Protein AF-A0A9X2SBG7-F1 (afdb_monomer)

Solvent-accessible surface area (backbone atoms only — not comparable to full-atom values): 21563 Å² total; per-residue (Å²): 135,89,83,81,82,76,80,78,77,74,81,70,71,63,54,44,63,21,77,66,82,66,48,76,41,52,57,84,46,25,52,69,54,85,58,102,85,49,58,98,80,41,56,49,58,44,31,65,92,55,63,86,60,78,65,81,80,78,79,77,82,76,81,83,78,83,87,80,90,82,87,83,84,89,88,87,86,83,86,88,86,89,83,91,88,86,88,85,91,85,79,86,88,80,88,88,88,87,83,84,84,84,84,86,79,86,82,78,79,77,80,80,78,78,76,77,80,72,78,78,78,82,80,75,89,77,79,89,76,93,67,90,75,74,73,77,76,76,72,86,70,72,84,68,68,62,86,61,58,45,60,40,100,84,58,35,25,37,38,34,42,46,45,79,86,66,48,75,51,76,47,79,37,54,48,66,62,53,47,50,35,34,76,41,64,30,25,42,77,75,49,47,44,29,37,31,46,70,56,28,71,62,54,44,53,52,49,38,32,59,74,43,70,30,28,10,78,84,80,64,46,77,16,88,40,77,44,47,42,50,24,62,93,79,68,32,58,97,27,66,69,36,38,44,16,20,23,68,66,62,46,66,72,41,61,82,46,43,50,68,65,43,50,52,53,52,52,53,54,51,51,52,53,53,48,52,52,51,50,52,50,49,52,54,50,50,51,51,50,50,52,52,55,52,48,50,56,56,49,54,54,48,54,57,49,48,54,59,46,52,58,45,52,57,50,51,52,55,50,51,51,52,52,52,52,54,48,57,61,68,71,54,80,80,75,84,84,82,133

Foldseek 3Di:
DDPDPPDPPPPDPQWDAAPAPRDIDGLVQFDADDDPPGPPSHTDRHGVVCPPPDHDDDPPPDDDDDDDDDDDDDDDDDDDDDDDDDDDDDDDDDDDDDDDDDDDDDPDDDDDPPDPPDDDPDPDDDDDDPDPPPDPPPDPDDQADLVLADADPVQWAKEWEAAPVRHIDIDTHHSVVVSVCSVLVQWHDPHNRYIYGPDHPVRLLCVQCVVQVQAAPAPRDGFNDKAFQQHVVNVTDSGSVGIHTHHPVLRVVCPNHHPVRSNVVVVVVVVVVVVVVVVVCVVVVVVVVVVVVVVVVVVVVVVVVVVVVVVVVVVVVVVVVVVVVVVVVVPDDDDDDDD

Nearest PDB structures (foldseek):
  7nbu-assembly1_l  TM=3.105E-01  e=4.748E+00  Escherichia coli K-12
  9c3c-assembly1_d  TM=1.236E-01  e=5.047E+00  Oryctolagus cuniculus
  9c3c-assembly1_g  TM=1.330E-01  e=9.301E+00  Oryctolagus cuniculus

Organism: NCBI:txid2969249

Radius of gyration: 50.31 Å; Cα contacts (8 Å, |Δi|>4): 280; chains: 1; bounding box: 148×70×150 Å

InterPro domains:
  IPR002711 HNH endonuclease [PF01844] (216-257)
  IPR003615 HNH nuclease [SM00507] (203-252)
  IPR003615 HNH nuclease [cd00085] (202-254)
  IPR052892 Nucleic_acid-targeting_endonuclease [PTHR33877] (196-299)

Secondary structure (DSSP, 8-state):
-------------SEEE-TTT--EEEGGGEEEP-STTS-TT-EEEEEGGGSSSPPP------PPPPP--------------------------------------------------PPPP-PPPPP---------------S--GGG----TTS-EEEEEE-TT--EEEEEE-HHHHHHHHHTTSEEEEETTEEEES--HHHHHHHHHHHTTTB-TTTSSB--EEEESS-GGGT---SSSSEEEE-HHHHHHHTTS-HHHHHHHHHHHHHHHHHHHHHHHHHHHHHHHHHHHHHHHHHHHHHHHHHHHHHHHHHHHHHHHHHHHHHHHHTS-------

Mean predicted aligned error: 22.74 Å

Structure (mmCIF, N/CA/C/O backbone):
data_AF-A0A9X2SBG7-F1
#
_entry.id   AF-A0A9X2SBG7-F1
#
loop_
_atom_site.group_PDB
_atom_site.id
_atom_site.type_symbol
_atom_site.label_atom_id
_atom_site.label_alt_id
_atom_site.label_comp_id
_atom_site.label_asym_id
_atom_site.label_entity_id
_atom_site.label_seq_id
_atom_site.pdbx_PDB_ins_code
_atom_site.Cartn_x
_atom_site.Cartn_y
_atom_site.Cartn_z
_atom_site.occupancy
_atom_site.B_iso_or_equiv
_atom_site.auth_seq_id
_atom_site.auth_comp_id
_atom_site.auth_asym_id
_atom_site.auth_atom_id
_atom_site.pdbx_PDB_model_num
ATOM 1 N N . MET A 1 1 ? -38.583 8.245 -40.355 1.00 35.81 1 MET A N 1
ATOM 2 C CA . MET A 1 1 ? -38.802 9.708 -40.375 1.00 35.81 1 MET A CA 1
ATOM 3 C C . MET A 1 1 ? -37.860 10.319 -39.356 1.00 35.81 1 MET A C 1
ATOM 5 O O . MET A 1 1 ? -37.687 9.722 -38.300 1.00 35.81 1 MET A O 1
ATOM 9 N N . ASN A 1 2 ? -37.181 11.403 -39.722 1.00 34.56 2 ASN A N 1
ATOM 10 C CA . ASN A 1 2 ? -36.047 11.937 -38.965 1.00 34.56 2 ASN A CA 1
ATOM 11 C C . ASN A 1 2 ? -36.494 12.654 -37.684 1.00 34.56 2 ASN A C 1
ATOM 13 O O . ASN A 1 2 ? -37.597 13.194 -37.634 1.00 34.56 2 ASN A O 1
ATOM 17 N N . ARG A 1 3 ? -35.596 12.705 -36.697 1.00 35.56 3 ARG A N 1
ATOM 18 C CA . ARG A 1 3 ? -35.598 13.709 -35.630 1.00 35.56 3 ARG A CA 1
ATOM 19 C C . ARG A 1 3 ? -34.230 14.386 -35.591 1.00 35.56 3 ARG A C 1
ATOM 21 O O . ARG A 1 3 ? -33.298 13.875 -34.984 1.00 35.56 3 ARG A O 1
ATOM 28 N N . ASP A 1 4 ? -34.167 15.514 -36.287 1.00 38.06 4 ASP A N 1
ATOM 29 C CA . ASP A 1 4 ? -33.536 16.741 -35.796 1.00 38.06 4 ASP A CA 1
ATOM 30 C C . ASP A 1 4 ? -32.045 16.678 -35.412 1.00 38.06 4 ASP A C 1
ATOM 32 O O . ASP A 1 4 ? -31.650 17.041 -34.303 1.00 38.06 4 ASP A O 1
ATOM 36 N N . ASP A 1 5 ? -31.194 16.347 -36.389 1.00 38.25 5 ASP A N 1
ATOM 37 C CA . ASP A 1 5 ? -29.817 16.857 -36.413 1.00 38.25 5 ASP A CA 1
ATOM 38 C C . ASP A 1 5 ? -29.857 18.382 -36.634 1.00 38.25 5 ASP A C 1
ATOM 40 O O . ASP A 1 5 ? -29.833 18.876 -37.762 1.00 38.25 5 ASP A O 1
ATOM 44 N N . ALA A 1 6 ? -29.962 19.144 -35.542 1.00 41.09 6 ALA A N 1
ATOM 45 C CA . ALA A 1 6 ? -29.929 20.603 -35.573 1.00 41.09 6 ALA A CA 1
ATOM 46 C C . ALA A 1 6 ? -28.535 21.098 -36.004 1.00 41.09 6 ALA A C 1
ATOM 48 O O . ALA A 1 6 ? -27.595 21.163 -35.206 1.00 41.09 6 ALA A O 1
ATOM 49 N N . GLU A 1 7 ? -28.409 21.437 -37.286 1.00 40.22 7 GLU A N 1
ATOM 50 C CA . GLU A 1 7 ? -27.164 21.848 -37.932 1.00 40.22 7 GLU A CA 1
ATOM 51 C C . GLU A 1 7 ? -26.718 23.251 -37.478 1.00 40.22 7 GLU A C 1
ATOM 53 O O . GLU A 1 7 ? -26.924 24.256 -38.157 1.00 40.22 7 GLU A O 1
ATOM 58 N N . TRP A 1 8 ? -26.064 23.328 -36.314 1.00 40.78 8 TRP A N 1
ATOM 59 C CA . TRP A 1 8 ? -25.377 24.539 -35.858 1.00 40.78 8 TRP A CA 1
ATOM 60 C C . TRP A 1 8 ? -24.149 24.821 -36.734 1.00 40.78 8 TRP A C 1
ATOM 62 O O . TRP A 1 8 ? -23.014 24.466 -36.398 1.00 40.78 8 TRP A O 1
ATOM 72 N N . GLN A 1 9 ? -24.373 25.492 -37.864 1.00 41.94 9 GLN A N 1
ATOM 73 C CA . GLN A 1 9 ? -23.316 26.119 -38.650 1.00 41.94 9 GLN A CA 1
ATOM 74 C C . GLN A 1 9 ? -22.742 27.312 -37.868 1.00 41.94 9 GLN A C 1
ATOM 76 O O . GLN A 1 9 ? -23.120 28.461 -38.075 1.00 41.94 9 GLN A O 1
ATOM 81 N N . GLU A 1 10 ? -21.806 27.044 -36.951 1.00 50.50 10 GLU A N 1
ATOM 82 C CA . GLU A 1 10 ? -20.942 28.089 -36.396 1.00 50.50 10 GLU A CA 1
ATOM 83 C C . GLU A 1 10 ? -20.194 28.778 -37.550 1.00 50.50 10 GLU A C 1
ATOM 85 O O . GLU A 1 10 ? -19.248 28.206 -38.108 1.00 50.50 10 GLU A O 1
ATOM 90 N N . GLU A 1 11 ? -20.577 30.012 -37.887 1.00 55.12 11 GLU A N 1
ATOM 91 C CA . GLU A 1 11 ? -19.835 30.863 -38.818 1.00 55.12 11 GLU A CA 1
ATOM 92 C C . GLU A 1 11 ? -18.434 31.151 -38.254 1.00 55.12 11 GLU A C 1
ATOM 94 O O . GLU A 1 11 ? -18.192 32.094 -37.499 1.00 55.12 11 GLU A O 1
ATOM 99 N N . GLN A 1 12 ? -17.479 30.285 -38.599 1.00 59.53 12 GLN A N 1
ATOM 100 C CA . GLN A 1 12 ? -16.092 30.401 -38.163 1.00 59.53 12 GLN A CA 1
ATOM 101 C C . GLN A 1 12 ? -15.526 31.739 -38.675 1.00 59.53 12 GLN A C 1
ATOM 103 O O . GLN A 1 12 ? -15.456 31.926 -39.894 1.00 59.53 12 GLN A O 1
ATOM 108 N N . PRO A 1 13 ? -15.045 32.649 -37.803 1.00 63.75 13 PRO A N 1
ATOM 109 C CA . PRO A 1 13 ? -14.512 33.929 -38.251 1.00 63.75 13 PRO A CA 1
ATOM 110 C C . PRO A 1 13 ? -13.323 33.692 -39.188 1.00 63.75 13 PRO A C 1
ATOM 112 O O . PRO A 1 13 ? -12.281 33.167 -38.787 1.00 63.75 13 PRO A O 1
ATOM 115 N N . ASN A 1 14 ? -13.480 34.090 -40.455 1.00 78.75 14 ASN A N 1
ATOM 116 C CA . ASN A 1 14 ? -12.525 33.816 -41.537 1.00 78.75 14 ASN A CA 1
ATOM 117 C C . ASN A 1 14 ? -11.136 34.454 -41.294 1.00 78.75 14 ASN A C 1
ATOM 119 O O . ASN A 1 14 ? -10.143 34.100 -41.935 1.00 78.75 14 ASN A O 1
ATOM 123 N N . GLN A 1 15 ? -11.041 35.375 -40.331 1.00 86.81 15 GLN A N 1
ATOM 124 C CA . GLN A 1 15 ? -9.813 36.049 -39.927 1.00 86.81 15 GLN A CA 1
ATOM 125 C C . GLN A 1 15 ? -9.521 35.882 -38.433 1.00 86.81 15 GLN A C 1
ATOM 127 O O . GLN A 1 15 ? -10.413 35.755 -37.599 1.00 86.81 15 GLN A O 1
ATOM 132 N N . LYS A 1 16 ? -8.233 35.919 -38.088 1.00 86.62 16 LYS A N 1
ATOM 133 C CA . LYS A 1 16 ? -7.723 35.756 -36.728 1.00 86.62 16 LYS A CA 1
ATOM 134 C C . LYS A 1 16 ? -6.545 36.695 -36.470 1.00 86.62 16 LYS A C 1
ATOM 136 O O . LYS A 1 16 ? -5.695 36.887 -37.339 1.00 86.62 16 LYS A O 1
ATOM 141 N N . ARG A 1 17 ? -6.449 37.225 -35.247 1.00 91.31 17 ARG A N 1
ATOM 142 C CA . ARG A 1 17 ? -5.306 38.036 -34.803 1.00 91.31 17 ARG A CA 1
ATOM 143 C C . ARG A 1 17 ? -4.056 37.177 -34.570 1.00 91.31 17 ARG A C 1
ATOM 145 O O . ARG A 1 17 ? -4.118 36.148 -33.895 1.00 91.31 17 ARG A O 1
ATOM 152 N N . CYS A 1 18 ? -2.910 37.606 -35.096 1.00 91.50 18 CYS A N 1
ATOM 153 C CA . CYS A 1 18 ? -1.622 36.960 -34.847 1.00 91.50 18 CYS A CA 1
ATOM 154 C C . CYS A 1 18 ? -1.040 37.353 -33.481 1.00 91.50 18 CYS A C 1
ATOM 156 O O . CYS A 1 18 ? -0.848 38.533 -33.203 1.00 91.50 18 CYS A O 1
ATOM 158 N N . SER A 1 19 ? -0.640 36.370 -32.671 1.00 90.88 19 SER A N 1
ATOM 159 C CA . SER A 1 19 ? -0.104 36.573 -31.311 1.00 90.88 19 SER A CA 1
ATOM 160 C C . SER A 1 19 ? 1.337 37.113 -31.231 1.00 90.88 19 SER A C 1
ATOM 162 O O . SER A 1 19 ? 1.972 36.962 -30.195 1.00 90.88 19 SER A O 1
ATOM 164 N N . VAL A 1 20 ? 1.888 37.651 -32.325 1.00 88.44 20 VAL A N 1
ATOM 165 C CA . VAL A 1 20 ? 3.257 38.214 -32.383 1.00 88.44 20 VAL A CA 1
ATOM 166 C C . VAL A 1 20 ? 3.232 39.593 -33.035 1.00 88.44 20 VAL A C 1
ATOM 168 O O . VAL A 1 20 ? 3.627 40.557 -32.402 1.00 88.44 20 VAL A O 1
ATOM 171 N N . CYS A 1 21 ? 2.709 39.718 -34.262 1.00 88.69 21 CYS A N 1
ATOM 172 C CA . CYS A 1 21 ? 2.594 41.017 -34.939 1.00 88.69 21 CYS A CA 1
ATOM 173 C C . CYS A 1 21 ? 1.264 41.754 -34.706 1.00 88.69 21 CYS A C 1
ATOM 175 O O . CYS A 1 21 ? 1.048 42.804 -35.298 1.00 88.69 21 CYS A O 1
ATOM 177 N N . GLY A 1 22 ? 0.326 41.195 -33.934 1.00 87.00 22 GLY A N 1
ATOM 178 C CA . GLY A 1 22 ? -0.949 41.843 -33.602 1.00 87.00 22 GLY A CA 1
ATOM 179 C C . GLY A 1 22 ? -1.942 42.042 -34.758 1.00 87.00 22 GLY A C 1
ATOM 180 O O . GLY A 1 22 ? -3.087 42.394 -34.487 1.00 87.00 22 GLY A O 1
ATOM 181 N N . ALA A 1 23 ? -1.559 41.796 -36.014 1.00 88.50 23 ALA A N 1
ATOM 182 C CA . ALA A 1 23 ? -2.410 41.985 -37.190 1.00 88.50 23 ALA A CA 1
ATOM 183 C C . ALA A 1 23 ? -3.511 40.915 -37.322 1.00 88.50 23 ALA A C 1
ATOM 185 O O . ALA A 1 23 ? -3.294 39.742 -36.992 1.00 88.50 23 ALA A O 1
ATOM 186 N N . MET A 1 24 ? -4.669 41.312 -37.857 1.00 90.94 24 MET A N 1
ATOM 187 C CA . MET A 1 24 ? -5.717 40.399 -38.331 1.00 90.94 24 MET A CA 1
ATOM 188 C C . MET A 1 24 ? -5.295 39.792 -39.673 1.00 90.94 24 MET A C 1
ATOM 190 O O . MET A 1 24 ? -4.851 40.513 -40.563 1.00 90.94 24 MET A O 1
ATOM 194 N N . LYS A 1 25 ? -5.389 38.466 -39.809 1.00 88.94 25 LYS A N 1
ATOM 195 C CA . LYS A 1 25 ? -5.018 37.725 -41.026 1.00 88.94 25 LYS A CA 1
ATOM 196 C C . LYS A 1 25 ? -6.006 36.587 -41.305 1.00 88.94 25 LYS A C 1
ATOM 198 O O . LYS A 1 25 ? -6.569 36.052 -40.347 1.00 88.94 25 LYS A O 1
ATOM 203 N N . PRO A 1 26 ? -6.211 36.168 -42.566 1.00 90.38 26 PRO A N 1
ATOM 204 C CA . PRO A 1 26 ? -7.093 35.047 -42.894 1.00 90.38 26 PRO A CA 1
ATOM 205 C C . PRO A 1 26 ? -6.611 33.723 -42.277 1.00 90.38 26 PRO A C 1
ATOM 207 O O . PRO A 1 26 ? -5.413 33.496 -42.095 1.00 90.38 26 PRO A O 1
ATOM 210 N N . LEU A 1 27 ? -7.528 32.791 -41.993 1.00 84.81 27 LEU A N 1
ATOM 211 C CA . LEU A 1 27 ? -7.209 31.508 -41.336 1.00 84.81 27 LEU A CA 1
ATOM 212 C C . LEU A 1 27 ? -6.203 30.616 -42.103 1.00 84.81 27 LEU A C 1
ATOM 214 O O . LEU A 1 27 ? -5.607 29.715 -41.500 1.00 84.81 27 LEU A O 1
ATOM 218 N N . GLY A 1 28 ? -5.990 30.851 -43.404 1.00 86.69 28 GLY A N 1
ATOM 219 C CA . GLY A 1 28 ? -4.965 30.180 -44.222 1.00 86.69 28 GLY A CA 1
ATOM 220 C C . GLY A 1 28 ? -3.519 30.524 -43.829 1.00 86.69 28 GLY A C 1
ATOM 221 O O . GLY A 1 28 ? -2.620 29.673 -43.926 1.00 86.69 28 GLY A O 1
ATOM 222 N N . ASP A 1 29 ? -3.307 31.724 -43.279 1.00 88.06 29 ASP A N 1
ATOM 223 C CA . ASP A 1 29 ? -2.009 32.189 -42.780 1.00 88.06 29 ASP A CA 1
ATOM 224 C C . ASP A 1 29 ? -1.600 31.540 -41.457 1.00 88.06 29 ASP A C 1
ATOM 226 O O . ASP A 1 29 ? -0.462 31.698 -41.014 1.00 88.06 29 ASP A O 1
ATOM 230 N N . PHE A 1 30 ? -2.484 30.765 -40.828 1.00 91.06 30 PHE A N 1
ATOM 231 C CA . PHE A 1 30 ? -2.197 30.054 -39.590 1.00 91.06 30 PHE A CA 1
ATOM 232 C C . PHE A 1 30 ? -2.091 28.550 -39.840 1.00 91.06 30 PHE A C 1
ATOM 234 O O . PHE A 1 30 ? -3.017 27.892 -40.315 1.00 91.06 30 PHE A O 1
ATOM 241 N N . LEU A 1 31 ? -0.955 27.966 -39.457 1.00 87.94 31 LEU A N 1
ATOM 242 C CA . LEU A 1 31 ? -0.747 26.519 -39.534 1.00 87.94 31 LEU A CA 1
ATOM 243 C C . LEU A 1 31 ? -1.746 25.771 -38.635 1.00 87.94 31 LEU A C 1
ATOM 245 O O . LEU A 1 31 ? -2.026 26.194 -37.507 1.00 87.94 31 LEU A O 1
ATOM 249 N N . ARG A 1 32 ? -2.251 24.623 -39.105 1.00 86.56 32 ARG A N 1
ATOM 250 C CA . ARG A 1 32 ? -3.059 23.712 -38.277 1.00 86.56 32 ARG A CA 1
ATOM 251 C C . ARG A 1 32 ? -2.251 23.228 -37.063 1.00 86.56 32 ARG A C 1
ATOM 253 O O . ARG A 1 32 ? -1.027 23.055 -37.114 1.00 86.56 32 ARG A O 1
ATOM 260 N N . ARG A 1 33 ? -2.944 23.023 -35.943 1.00 83.75 33 ARG A N 1
ATOM 261 C CA . ARG A 1 33 ? -2.420 22.247 -34.814 1.00 83.75 33 ARG A CA 1
ATOM 262 C C . ARG A 1 33 ? -2.411 20.766 -35.208 1.00 83.75 33 ARG A C 1
ATOM 264 O O . ARG A 1 33 ? -3.229 20.325 -36.007 1.00 83.75 33 ARG A O 1
ATOM 271 N N . THR A 1 34 ? -1.453 20.024 -34.669 1.00 77.75 34 THR A N 1
ATOM 272 C CA . THR A 1 34 ? -1.199 18.619 -35.007 1.00 77.75 34 THR A CA 1
ATOM 273 C C . THR A 1 34 ? -1.117 17.806 -33.720 1.00 77.75 34 THR A C 1
ATOM 275 O O . THR A 1 34 ? -0.199 18.021 -32.928 1.00 77.75 34 THR A O 1
ATOM 278 N N . GLY A 1 35 ? -2.055 16.884 -33.502 1.00 75.31 35 GLY A N 1
ATOM 279 C CA . GLY A 1 35 ? -2.036 15.946 -32.376 1.00 75.31 35 GLY A CA 1
ATOM 280 C C . GLY A 1 35 ? -3.422 15.384 -32.044 1.00 75.31 35 GLY A C 1
ATOM 281 O O . GLY A 1 35 ? -4.436 15.958 -32.422 1.00 75.31 35 GLY A O 1
ATOM 282 N N . ARG A 1 36 ? -3.481 14.287 -31.276 1.00 58.97 36 ARG A N 1
ATOM 283 C CA . ARG A 1 36 ? -4.745 13.607 -30.898 1.00 58.97 36 ARG A CA 1
ATOM 284 C C . ARG A 1 36 ? -5.768 14.475 -30.140 1.00 58.97 36 ARG A C 1
ATOM 286 O O . ARG A 1 36 ? -6.906 14.055 -30.007 1.00 58.97 36 ARG A O 1
ATOM 293 N N . ARG A 1 37 ? -5.372 15.648 -29.627 1.00 63.88 37 ARG A N 1
ATOM 294 C CA . ARG A 1 37 ? -6.233 16.595 -28.889 1.00 63.88 37 ARG A CA 1
ATOM 295 C C . ARG A 1 37 ? -6.496 17.919 -29.627 1.00 63.88 37 ARG A C 1
ATOM 297 O O . ARG A 1 37 ? -7.065 18.831 -29.041 1.00 63.88 37 ARG A O 1
ATOM 304 N N . SER A 1 38 ? -6.077 18.076 -30.887 1.00 70.00 38 SER A N 1
ATOM 305 C CA . SER A 1 38 ? -6.436 19.265 -31.675 1.00 70.00 38 SER A CA 1
ATOM 306 C C . SER A 1 38 ? -7.740 19.040 -32.437 1.00 70.00 38 SER A C 1
ATOM 308 O O . SER A 1 38 ? -7.764 18.214 -33.348 1.00 70.00 38 SER A O 1
ATOM 310 N N . GLY A 1 39 ? -8.786 19.802 -32.101 1.00 73.75 39 GLY A N 1
ATOM 311 C CA . GLY A 1 39 ? -10.060 19.797 -32.829 1.00 73.75 39 GLY A CA 1
ATOM 312 C C . GLY A 1 39 ? -9.904 20.136 -34.318 1.00 73.75 39 GLY A C 1
ATOM 313 O O . GLY A 1 39 ? -8.939 20.796 -34.718 1.00 73.75 39 GLY A O 1
ATOM 314 N N . ARG A 1 40 ? -10.868 19.691 -35.138 1.00 71.25 40 ARG A N 1
ATOM 315 C CA . ARG A 1 40 ? -10.792 19.613 -36.615 1.00 71.25 40 ARG A CA 1
ATOM 316 C C . ARG A 1 40 ? -10.337 20.911 -37.300 1.00 71.25 40 ARG A C 1
ATOM 318 O O . ARG A 1 40 ? -9.617 20.857 -38.302 1.00 71.25 40 ARG A O 1
ATOM 325 N N . HIS A 1 41 ? -10.680 22.076 -36.750 1.00 76.00 41 HIS A N 1
ATOM 326 C CA . HIS A 1 41 ? -10.351 23.388 -37.327 1.00 76.00 41 HIS A CA 1
ATOM 327 C C . HIS A 1 41 ? -9.209 24.135 -36.611 1.00 76.00 41 HIS A C 1
ATOM 329 O O . HIS A 1 41 ? -8.697 25.124 -37.142 1.00 76.00 41 HIS A O 1
ATOM 335 N N . GLY A 1 42 ? -8.709 23.617 -35.483 1.00 81.50 42 GLY A N 1
ATOM 336 C CA . GLY A 1 42 ? -7.761 24.295 -34.594 1.00 81.50 42 GLY A CA 1
ATOM 337 C C . GLY A 1 42 ? -6.478 24.791 -35.273 1.00 81.50 42 GLY A C 1
ATOM 338 O O . GLY A 1 42 ? -5.593 24.010 -35.632 1.00 81.50 42 GLY A O 1
ATOM 339 N N . ARG A 1 43 ? -6.338 26.116 -35.395 1.00 87.44 43 ARG A N 1
ATOM 340 C CA . ARG A 1 43 ? -5.129 26.794 -35.896 1.00 87.44 43 ARG A CA 1
ATOM 341 C C . ARG A 1 43 ? -4.184 27.228 -34.763 1.00 87.44 43 ARG A C 1
ATOM 343 O O . ARG A 1 43 ? -4.574 27.345 -33.595 1.00 87.44 43 ARG A O 1
ATOM 350 N N . ARG A 1 44 ? -2.909 27.455 -35.089 1.00 86.75 44 ARG A N 1
ATOM 351 C CA . ARG A 1 44 ? -1.901 28.023 -34.167 1.00 86.75 44 ARG A CA 1
ATOM 352 C C . ARG A 1 44 ? -2.179 29.515 -33.889 1.00 86.75 44 ARG A C 1
ATOM 354 O O . ARG A 1 44 ? -3.106 30.091 -34.458 1.00 86.75 44 ARG A O 1
ATOM 361 N N . GLY A 1 45 ? -1.474 30.104 -32.919 1.00 87.94 45 GLY A N 1
ATOM 362 C CA . GLY A 1 45 ? -1.614 31.527 -32.549 1.00 87.94 45 GLY A CA 1
ATOM 363 C C . GLY A 1 45 ? -0.781 32.475 -33.418 1.00 87.94 45 GLY A C 1
ATOM 364 O O . GLY A 1 45 ? -1.169 33.618 -33.633 1.00 87.94 45 GLY A O 1
ATOM 365 N N . THR A 1 46 ? 0.324 31.975 -33.969 1.00 92.19 46 THR A N 1
ATOM 366 C CA . THR A 1 46 ? 1.234 32.712 -34.846 1.00 92.19 46 THR A CA 1
ATOM 367 C C . THR A 1 46 ? 0.938 32.444 -36.318 1.00 92.19 46 THR A C 1
ATOM 369 O O . THR A 1 46 ? 0.681 31.301 -36.715 1.00 92.19 46 THR A O 1
ATOM 372 N N . CYS A 1 47 ? 0.972 33.502 -37.129 1.00 91.69 47 CYS A N 1
ATOM 373 C CA . CYS A 1 47 ? 0.876 33.395 -38.581 1.00 91.69 47 CYS A CA 1
ATOM 374 C C . CYS A 1 47 ? 2.204 32.911 -39.193 1.00 91.69 47 CYS A C 1
ATOM 376 O O . CYS A 1 47 ? 3.257 32.974 -38.555 1.00 91.69 47 CYS A O 1
ATOM 378 N N . ARG A 1 48 ? 2.160 32.435 -40.443 1.00 90.88 48 ARG A N 1
ATOM 379 C CA . ARG A 1 48 ? 3.311 31.887 -41.185 1.00 90.88 48 ARG A CA 1
ATOM 380 C C . ARG A 1 48 ? 4.512 32.837 -41.222 1.00 90.88 48 ARG A C 1
ATOM 382 O O . ARG A 1 48 ? 5.626 32.366 -41.021 1.00 90.88 48 ARG A O 1
ATOM 389 N N . SER A 1 49 ? 4.288 34.139 -41.422 1.00 88.12 49 SER A N 1
ATOM 390 C CA . SER A 1 49 ? 5.356 35.150 -41.501 1.00 88.12 49 SER A CA 1
ATOM 391 C C . SER A 1 49 ? 6.022 35.458 -40.154 1.00 88.12 49 SER A C 1
ATOM 393 O O . SER A 1 49 ? 7.159 35.904 -40.131 1.00 88.12 49 SER A O 1
ATOM 395 N N . CYS A 1 50 ? 5.343 35.205 -39.031 1.00 86.94 50 CYS A N 1
ATOM 396 C CA . CYS A 1 50 ? 5.862 35.433 -37.673 1.00 86.94 50 CYS A CA 1
ATOM 397 C C . CYS A 1 50 ? 6.231 34.112 -36.977 1.00 86.94 50 CYS A C 1
ATOM 399 O O . CYS A 1 50 ? 6.112 33.964 -35.758 1.00 86.94 50 CYS A O 1
ATOM 401 N N . ARG A 1 51 ? 6.601 33.093 -37.761 1.00 84.06 51 ARG A N 1
ATOM 402 C CA . ARG A 1 51 ? 7.003 31.783 -37.253 1.00 84.06 51 ARG A CA 1
ATOM 403 C C . ARG A 1 51 ? 8.521 31.743 -37.099 1.00 84.06 51 ARG A C 1
ATOM 405 O O . ARG A 1 51 ? 9.232 31.686 -38.091 1.00 84.06 51 ARG A O 1
ATOM 412 N N . GLY A 1 52 ? 8.995 31.682 -35.858 1.00 71.06 52 GLY A N 1
ATOM 413 C CA . GLY A 1 52 ? 10.428 31.616 -35.537 1.00 71.06 52 GLY A CA 1
ATOM 414 C C . GLY A 1 52 ? 11.009 32.946 -35.056 1.00 71.06 52 GLY A C 1
ATOM 415 O O . GLY A 1 52 ? 12.026 32.941 -34.377 1.00 71.06 52 GLY A O 1
ATOM 416 N N . THR A 1 53 ? 10.318 34.062 -35.295 1.00 67.69 53 THR A N 1
ATOM 417 C CA . THR A 1 53 ? 10.545 35.310 -34.559 1.00 67.69 53 THR A CA 1
ATOM 418 C C . THR A 1 53 ? 10.127 35.109 -33.104 1.00 67.69 53 THR A C 1
ATOM 420 O O . THR A 1 53 ? 8.963 34.779 -32.847 1.00 67.69 53 THR A O 1
ATOM 423 N N . ALA A 1 54 ? 11.052 35.298 -32.161 1.00 52.62 54 ALA A N 1
ATOM 424 C CA . ALA A 1 54 ? 10.704 35.392 -30.748 1.00 52.62 54 ALA A CA 1
ATOM 425 C C . ALA A 1 54 ? 9.708 36.547 -30.552 1.00 52.62 54 ALA A C 1
ATOM 427 O O . ALA A 1 54 ? 9.820 37.583 -31.208 1.00 52.62 54 ALA A O 1
ATOM 428 N N . ALA A 1 55 ? 8.705 36.357 -29.694 1.00 54.50 55 ALA A N 1
ATOM 429 C CA . ALA A 1 55 ? 7.789 37.441 -29.369 1.00 54.50 55 ALA A CA 1
ATOM 430 C C . ALA A 1 55 ? 8.559 38.531 -28.600 1.00 54.50 55 ALA A C 1
ATOM 432 O O . ALA A 1 55 ? 9.321 38.171 -27.697 1.00 54.50 55 ALA A O 1
ATOM 433 N N . PRO A 1 56 ? 8.369 39.828 -28.903 1.00 47.62 56 PRO A N 1
ATOM 434 C CA . PRO A 1 56 ? 8.846 40.874 -28.010 1.00 47.62 56 PRO A CA 1
ATOM 435 C C . PRO A 1 56 ? 8.173 40.687 -26.646 1.00 47.62 56 PRO A C 1
ATOM 437 O O . PRO A 1 56 ? 6.972 40.413 -26.564 1.00 47.62 56 PRO A O 1
ATOM 440 N N . SER A 1 57 ? 8.956 40.787 -25.575 1.00 40.12 57 SER A N 1
ATOM 441 C CA . SER A 1 57 ? 8.462 40.645 -24.209 1.00 40.12 57 SER A CA 1
ATOM 442 C C . SER A 1 57 ? 7.458 41.752 -23.904 1.00 40.12 57 SER A C 1
ATOM 444 O O . SER A 1 57 ? 7.842 42.912 -23.749 1.00 40.12 57 SER A O 1
ATOM 446 N N . ILE A 1 58 ? 6.179 41.394 -23.788 1.00 40.69 58 ILE A N 1
ATOM 447 C CA . ILE A 1 58 ? 5.176 42.285 -23.206 1.00 40.69 58 ILE A CA 1
ATOM 448 C C . ILE A 1 58 ? 5.573 42.478 -21.743 1.00 40.69 58 ILE A C 1
ATOM 450 O O . ILE A 1 58 ? 5.449 41.551 -20.942 1.00 40.69 58 ILE A O 1
ATOM 454 N N . GLN A 1 59 ? 6.077 43.665 -21.407 1.00 37.22 59 GLN A N 1
ATOM 455 C CA . GLN A 1 59 ? 6.244 44.068 -20.018 1.00 37.22 59 GLN A CA 1
ATOM 456 C C . GLN A 1 59 ? 4.851 44.128 -19.390 1.00 37.22 59 GLN A C 1
ATOM 458 O O . GLN A 1 59 ? 4.018 44.955 -19.761 1.00 37.22 59 GLN A O 1
ATOM 463 N N . SER A 1 60 ? 4.576 43.214 -18.465 1.00 37.19 60 SER A N 1
ATOM 464 C CA . SER A 1 60 ? 3.375 43.266 -17.644 1.00 37.19 60 SER A CA 1
ATOM 465 C C . SER A 1 60 ? 3.494 44.451 -16.690 1.00 37.19 60 SER A C 1
ATOM 467 O O . SER A 1 60 ? 4.242 44.375 -15.715 1.00 37.19 60 SER A O 1
ATOM 469 N N . ALA A 1 61 ? 2.758 45.529 -16.959 1.00 36.06 61 ALA A N 1
ATOM 470 C CA . ALA A 1 61 ? 2.584 46.609 -15.998 1.00 36.06 61 ALA A CA 1
ATOM 471 C C . ALA A 1 61 ? 1.889 46.044 -14.749 1.00 36.06 61 ALA A C 1
ATOM 473 O O . ALA A 1 61 ? 0.700 45.720 -14.770 1.00 36.06 61 ALA A O 1
ATOM 474 N N . SER A 1 62 ? 2.648 45.869 -13.670 1.00 37.28 62 SER A N 1
ATOM 475 C CA . SER A 1 62 ? 2.123 45.449 -12.376 1.00 37.28 62 SER A CA 1
ATOM 476 C C . SER A 1 62 ? 1.316 46.592 -11.767 1.00 37.28 62 SER A C 1
ATOM 478 O O . SER A 1 62 ? 1.889 47.617 -11.396 1.00 37.28 62 SER A O 1
ATOM 480 N N . ALA A 1 63 ? 0.001 46.416 -11.639 1.00 36.47 63 ALA A N 1
ATOM 481 C CA . ALA A 1 63 ? -0.826 47.332 -10.864 1.00 36.47 63 ALA A CA 1
ATOM 482 C C . ALA A 1 63 ? -0.342 47.347 -9.404 1.00 36.47 63 ALA A C 1
ATOM 484 O O . ALA A 1 63 ? -0.279 46.303 -8.751 1.00 36.47 63 ALA A O 1
ATOM 485 N N . ALA A 1 64 ? 0.025 48.529 -8.910 1.00 33.12 64 ALA A N 1
ATOM 486 C CA . ALA A 1 64 ? 0.495 48.702 -7.545 1.00 33.12 64 ALA A CA 1
ATOM 487 C C . ALA A 1 64 ? -0.634 48.442 -6.534 1.00 33.12 64 ALA A C 1
ATOM 489 O O . ALA A 1 64 ? -1.774 48.862 -6.732 1.00 33.12 64 ALA A O 1
ATOM 490 N N . ARG A 1 65 ? -0.295 47.794 -5.415 1.00 37.22 65 ARG A N 1
ATOM 491 C CA . ARG A 1 65 ? 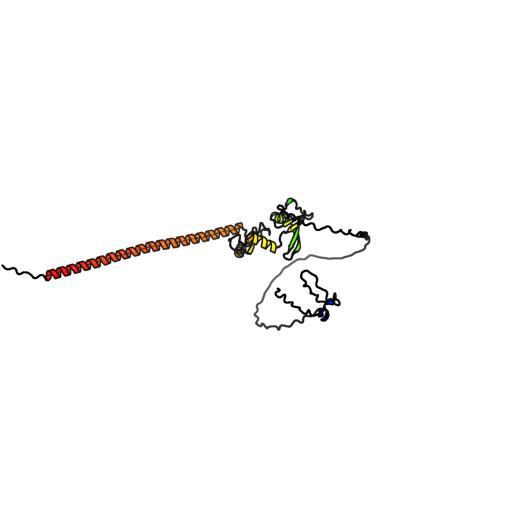-1.100 47.816 -4.187 1.00 37.22 65 ARG A CA 1
ATOM 492 C C . ARG A 1 65 ? -0.448 48.806 -3.215 1.00 37.22 65 ARG A C 1
ATOM 494 O O . ARG A 1 65 ? 0.771 48.726 -3.057 1.00 37.22 65 ARG A O 1
ATOM 501 N N . PRO A 1 66 ? -1.202 49.716 -2.576 1.00 41.28 66 PRO A N 1
ATOM 502 C CA . PRO A 1 66 ? -0.643 50.619 -1.576 1.00 41.28 66 PRO A CA 1
ATOM 503 C C . PRO A 1 66 ? -0.260 49.855 -0.293 1.00 41.28 66 PRO A C 1
ATOM 505 O O . PRO A 1 66 ? -0.877 48.827 0.010 1.00 41.28 66 PRO A O 1
ATOM 508 N N . PRO A 1 67 ? 0.745 50.332 0.464 1.00 40.06 67 PRO A N 1
ATOM 509 C CA . PRO A 1 67 ? 1.110 49.751 1.748 1.00 40.06 67 PRO A CA 1
ATOM 510 C C . PRO A 1 67 ? 0.082 50.116 2.826 1.00 40.06 67 PRO A C 1
ATOM 512 O O . PRO A 1 67 ? -0.514 51.190 2.804 1.00 40.06 67 PRO A O 1
ATOM 515 N N . MET A 1 68 ? -0.095 49.211 3.782 1.00 39.09 68 MET A N 1
ATOM 516 C CA . MET A 1 68 ? -0.902 49.410 4.985 1.00 39.09 68 MET A CA 1
ATOM 517 C C . MET A 1 68 ? 0.035 49.588 6.178 1.00 39.09 68 MET A C 1
ATOM 519 O O . MET A 1 68 ? 0.944 48.780 6.372 1.00 39.09 68 MET A O 1
ATOM 523 N N . GLU A 1 69 ? -0.154 50.667 6.936 1.00 38.19 69 GLU A N 1
ATOM 524 C CA . GLU A 1 69 ? 0.683 50.976 8.094 1.00 38.19 69 GLU A CA 1
ATOM 525 C C . GLU A 1 69 ? 0.424 50.017 9.259 1.00 38.19 69 GLU A C 1
ATOM 527 O O . GLU A 1 69 ? -0.717 49.675 9.569 1.00 38.19 69 GLU A O 1
ATOM 532 N N . ALA A 1 70 ? 1.499 49.649 9.955 1.00 36.12 70 ALA A N 1
ATOM 533 C CA . ALA A 1 70 ? 1.445 48.981 11.246 1.00 36.12 70 ALA A CA 1
ATOM 534 C C . ALA A 1 70 ? 2.442 49.663 12.191 1.00 36.12 70 ALA A C 1
ATOM 536 O O . ALA A 1 70 ? 3.619 49.312 12.244 1.00 36.12 70 ALA A O 1
ATOM 537 N N . GLY A 1 71 ? 1.975 50.667 12.928 1.00 33.72 71 GLY A N 1
ATOM 538 C CA . GLY A 1 71 ? 2.738 51.242 14.030 1.00 33.72 71 GLY A CA 1
ATOM 539 C C . GLY A 1 71 ? 2.426 50.528 15.343 1.00 33.72 71 GLY A C 1
ATOM 540 O O . GLY A 1 71 ? 1.250 50.394 15.676 1.00 33.72 71 GLY A O 1
ATOM 541 N N . ARG A 1 72 ? 3.462 50.153 16.113 1.00 34.66 72 ARG A N 1
ATOM 542 C CA . ARG A 1 72 ? 3.599 50.505 17.548 1.00 34.66 72 ARG A CA 1
ATOM 543 C C . ARG A 1 72 ? 4.867 49.942 18.223 1.00 34.66 72 ARG A C 1
ATOM 545 O O . ARG A 1 72 ? 5.026 48.742 18.384 1.00 34.66 72 ARG A O 1
ATOM 552 N N . THR A 1 73 ? 5.694 50.888 18.678 1.00 32.66 73 THR A N 1
ATOM 553 C CA . THR A 1 73 ? 6.412 50.949 19.975 1.00 32.66 73 THR A CA 1
ATOM 554 C C . THR A 1 73 ? 7.370 49.833 20.435 1.00 32.66 73 THR A C 1
ATOM 556 O O . THR A 1 73 ? 6.969 48.756 20.858 1.00 32.66 73 THR A O 1
ATOM 559 N N . SER A 1 74 ? 8.641 50.246 20.505 1.00 34.41 74 SER A N 1
ATOM 560 C CA . SER A 1 74 ? 9.781 49.747 21.299 1.00 34.41 74 SER A CA 1
ATOM 561 C C . SER A 1 74 ? 9.507 49.393 22.774 1.00 34.41 74 SER A C 1
ATOM 563 O O . SER A 1 74 ? 8.737 50.094 23.426 1.00 34.41 74 SER A O 1
ATOM 565 N N . VAL A 1 75 ? 10.282 48.434 23.310 1.00 33.34 75 VAL A N 1
ATOM 566 C CA . VAL A 1 75 ? 11.045 48.559 24.580 1.00 33.34 75 VAL A CA 1
ATOM 567 C C . VAL A 1 75 ? 12.372 47.771 24.487 1.00 33.34 75 VAL A C 1
ATOM 569 O O . VAL A 1 75 ? 12.523 46.905 23.628 1.00 33.34 75 VAL A O 1
ATOM 572 N N . MET A 1 76 ? 13.354 48.114 25.332 1.00 34.78 76 MET A N 1
ATOM 573 C CA . MET A 1 76 ? 14.764 47.673 25.264 1.00 34.78 76 MET A CA 1
ATOM 574 C C . MET A 1 76 ? 15.123 46.562 26.269 1.00 34.78 76 MET A C 1
ATOM 576 O O . MET A 1 76 ? 14.484 46.496 27.314 1.00 34.78 76 MET A O 1
ATOM 580 N N . ALA A 1 77 ? 16.221 45.819 26.035 1.00 31.95 77 ALA A N 1
ATOM 581 C CA . ALA A 1 77 ? 17.219 45.477 27.073 1.00 31.95 77 ALA A CA 1
ATOM 582 C C . ALA A 1 77 ? 18.513 44.837 26.506 1.00 31.95 77 ALA A C 1
ATOM 584 O O . ALA A 1 77 ? 18.492 44.089 25.535 1.00 31.95 77 ALA A O 1
ATOM 585 N N . SER A 1 78 ? 19.624 45.166 27.160 1.00 32.19 78 SER A N 1
ATOM 586 C CA . SER A 1 78 ? 21.046 44.975 26.836 1.00 32.19 78 SER A CA 1
ATOM 587 C C . SER A 1 78 ? 21.626 43.543 26.862 1.00 32.19 78 SER A C 1
ATOM 589 O O . SER A 1 78 ? 21.089 42.644 27.501 1.00 32.19 78 SER A O 1
ATOM 591 N N . ALA A 1 79 ? 22.814 43.390 26.254 1.00 35.19 79 ALA A N 1
ATOM 592 C CA . ALA A 1 79 ? 23.777 42.296 26.492 1.00 35.19 79 ALA A CA 1
ATOM 593 C C . ALA A 1 79 ? 24.558 42.489 27.827 1.00 35.19 79 ALA A C 1
ATOM 595 O O . ALA A 1 79 ? 24.387 43.539 28.458 1.00 35.19 79 ALA A O 1
ATOM 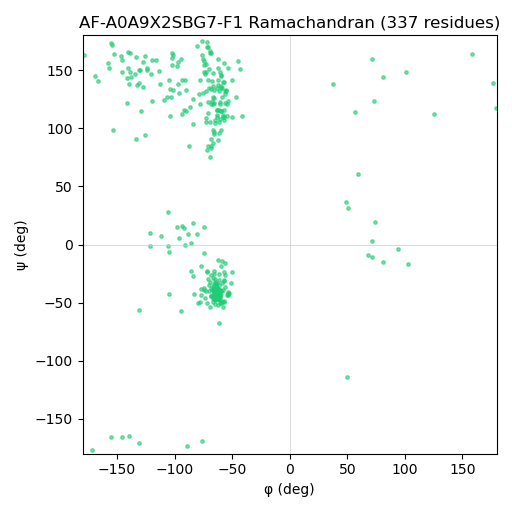596 N N . PRO A 1 80 ? 25.411 41.530 28.270 1.00 48.69 80 PRO A N 1
ATOM 597 C CA . PRO A 1 80 ? 26.801 41.511 27.770 1.00 48.69 80 PRO A CA 1
ATOM 598 C C . PRO A 1 80 ? 27.495 40.128 27.605 1.00 48.69 80 PRO A C 1
ATOM 600 O O . PRO A 1 80 ? 27.110 39.121 28.189 1.00 48.69 80 PRO A O 1
ATOM 603 N N . GLU A 1 81 ? 28.577 40.153 26.820 1.00 40.19 81 GLU A N 1
ATOM 604 C CA . GLU A 1 81 ? 29.692 39.181 26.670 1.00 40.19 81 GLU A CA 1
ATOM 605 C C . GLU A 1 81 ? 30.677 39.261 27.875 1.00 40.19 81 GLU A C 1
ATOM 607 O O . GLU A 1 81 ? 30.667 40.306 28.539 1.00 40.19 81 GLU A O 1
ATOM 612 N N . PRO A 1 82 ? 31.534 38.246 28.194 1.00 53.47 82 PRO A N 1
ATOM 613 C CA . PRO A 1 82 ? 32.817 38.086 27.460 1.00 53.47 82 PRO A CA 1
ATOM 614 C C . PRO A 1 82 ? 33.524 36.695 27.422 1.00 53.47 82 PRO A C 1
ATOM 616 O O . PRO A 1 82 ? 33.600 35.988 28.424 1.00 53.47 82 PRO A O 1
ATOM 619 N N . GLY A 1 83 ? 34.297 36.448 26.346 1.00 31.16 83 GLY A N 1
ATOM 620 C CA . GLY A 1 83 ? 35.763 36.251 26.493 1.00 31.16 83 GLY A CA 1
ATOM 621 C C . GLY A 1 83 ? 36.461 34.974 25.957 1.00 31.16 83 GLY A C 1
ATOM 622 O O . GLY A 1 83 ? 36.338 33.917 26.556 1.00 31.16 83 GLY A O 1
ATOM 623 N N . LEU A 1 84 ? 37.296 35.151 24.905 1.00 34.50 84 LEU A N 1
ATOM 624 C CA . LEU A 1 84 ? 38.702 34.677 24.677 1.00 34.50 84 LEU A CA 1
ATOM 625 C C . LEU A 1 84 ? 39.131 33.257 25.174 1.00 34.50 84 LEU A C 1
ATOM 627 O O . LEU A 1 84 ? 38.901 32.924 26.323 1.00 34.50 84 LEU A O 1
ATOM 631 N N . GLN A 1 85 ? 39.900 32.378 24.496 1.00 35.53 85 GLN A N 1
ATOM 632 C CA . GLN A 1 85 ? 40.951 32.397 23.435 1.00 35.53 85 GLN A CA 1
ATOM 633 C C . GLN A 1 85 ? 41.239 30.912 23.008 1.00 35.53 85 GLN A C 1
ATOM 635 O O . GLN A 1 85 ? 40.694 30.012 23.635 1.00 35.53 85 GLN A O 1
ATOM 640 N N . ALA A 1 86 ? 42.169 30.515 22.115 1.00 33.28 86 ALA A N 1
ATOM 641 C CA . ALA A 1 86 ? 42.646 30.981 20.793 1.00 33.28 86 ALA A CA 1
ATOM 642 C C . ALA A 1 86 ? 43.772 30.032 20.261 1.00 33.28 86 ALA A C 1
ATOM 644 O O . ALA A 1 86 ? 44.395 29.323 21.046 1.00 33.28 86 ALA A O 1
ATOM 645 N N . GLY A 1 87 ? 44.088 30.068 18.952 1.00 30.27 87 GLY A N 1
ATOM 646 C CA . GLY A 1 87 ? 45.229 29.360 18.316 1.00 30.27 87 GLY A CA 1
ATOM 647 C C . GLY A 1 87 ? 44.866 28.053 17.574 1.00 30.27 87 GLY A C 1
ATOM 648 O O . GLY A 1 87 ? 43.932 27.367 17.964 1.00 30.27 87 GLY A O 1
ATOM 649 N N . ALA A 1 88 ? 45.539 27.642 16.489 1.00 32.28 88 ALA A N 1
ATOM 650 C CA . ALA A 1 88 ? 46.600 28.283 15.695 1.00 32.28 88 ALA A CA 1
ATOM 651 C C . ALA A 1 88 ? 46.572 27.767 14.231 1.00 32.28 88 ALA A C 1
ATOM 653 O O . ALA A 1 88 ? 45.947 26.747 13.945 1.00 32.28 88 ALA A O 1
ATOM 654 N N . ALA A 1 89 ? 47.233 28.468 13.301 1.00 31.34 89 ALA A N 1
ATOM 655 C CA . ALA A 1 89 ? 47.157 28.214 11.855 1.00 31.34 89 ALA A CA 1
ATOM 656 C C . ALA A 1 89 ? 48.476 27.718 11.232 1.00 31.34 89 ALA A C 1
ATOM 658 O O . ALA A 1 89 ? 49.548 28.147 11.644 1.00 31.34 89 ALA A O 1
ATOM 659 N N . ILE A 1 90 ? 48.361 26.898 10.179 1.00 33.25 90 ILE A N 1
ATOM 660 C CA . ILE A 1 90 ? 49.329 26.611 9.093 1.00 33.25 90 ILE A CA 1
ATOM 661 C C . ILE A 1 90 ? 48.541 25.876 7.986 1.00 33.25 90 ILE A C 1
ATOM 663 O O . ILE A 1 90 ? 47.694 25.052 8.310 1.00 33.25 90 ILE A O 1
ATOM 667 N N . GLY A 1 91 ? 48.713 26.077 6.679 1.00 29.64 91 GLY A N 1
ATOM 668 C CA . GLY A 1 91 ? 49.497 27.038 5.897 1.00 29.64 91 GLY A CA 1
ATOM 669 C C . GLY A 1 91 ? 49.336 26.685 4.402 1.00 29.64 91 GLY A C 1
ATOM 670 O O . GLY A 1 91 ? 49.288 25.505 4.065 1.00 29.64 91 GLY A O 1
ATOM 671 N N . GLY A 1 92 ? 49.186 27.675 3.511 1.00 30.64 92 GLY A N 1
ATOM 672 C CA . GLY A 1 92 ? 49.165 27.460 2.046 1.00 30.64 92 GLY A CA 1
ATOM 673 C C . GLY A 1 92 ? 50.571 27.198 1.460 1.00 30.64 92 GLY A C 1
ATOM 674 O O . GLY A 1 92 ? 51.502 27.047 2.250 1.00 30.64 92 GLY A O 1
ATOM 675 N N . PRO A 1 93 ? 50.782 27.202 0.118 1.00 42.28 93 PRO A N 1
ATOM 676 C CA . PRO A 1 93 ? 50.059 28.023 -0.865 1.00 42.28 93 PRO A CA 1
ATOM 677 C C . PRO A 1 93 ? 49.698 27.303 -2.194 1.00 42.28 93 PRO A C 1
ATOM 679 O O . PRO A 1 93 ? 49.686 26.080 -2.290 1.00 42.28 93 PRO A O 1
ATOM 682 N N . SER A 1 94 ? 49.338 28.087 -3.217 1.00 30.42 94 SER A N 1
ATOM 683 C CA . SER A 1 94 ? 48.731 27.655 -4.487 1.00 30.42 94 SER A CA 1
ATOM 684 C C . SER A 1 94 ? 49.604 27.937 -5.723 1.00 30.42 94 SER A C 1
ATOM 686 O O . SER A 1 94 ? 50.343 28.916 -5.716 1.00 30.42 94 SER A O 1
ATOM 688 N N . LEU A 1 95 ? 49.332 27.202 -6.823 1.00 36.81 95 LEU A N 1
ATOM 689 C CA . LEU A 1 95 ? 49.623 27.556 -8.238 1.00 36.81 95 LEU A CA 1
ATOM 690 C C . LEU A 1 95 ? 51.123 27.520 -8.663 1.00 36.81 95 LEU A C 1
ATOM 692 O O . LEU A 1 95 ? 51.977 27.522 -7.781 1.00 36.81 95 LEU A O 1
ATOM 696 N N . PRO A 1 96 ? 51.480 27.411 -9.976 1.00 42.03 96 PRO A N 1
ATOM 697 C CA . PRO A 1 96 ? 50.737 27.859 -11.167 1.00 42.03 96 PRO A CA 1
ATOM 698 C C . PRO A 1 96 ? 50.578 26.844 -12.323 1.00 42.03 96 PRO A C 1
ATOM 700 O O . PRO A 1 96 ? 50.828 25.650 -12.190 1.00 42.03 96 PRO A O 1
ATOM 703 N N . ALA A 1 97 ? 50.070 27.349 -13.452 1.00 34.94 97 ALA A N 1
ATOM 704 C CA . ALA A 1 97 ? 49.797 26.625 -14.690 1.00 34.94 97 ALA A CA 1
ATOM 705 C C . ALA A 1 97 ? 50.917 26.791 -15.727 1.00 34.94 97 ALA A C 1
ATOM 707 O O . ALA A 1 97 ? 51.524 27.855 -15.787 1.00 34.94 97 ALA A O 1
ATOM 708 N N . GLU A 1 98 ? 51.068 25.812 -16.625 1.00 29.05 98 GLU A N 1
ATOM 709 C CA . GLU A 1 98 ? 51.602 26.025 -17.978 1.00 29.05 98 GLU A CA 1
ATOM 710 C C . GLU A 1 98 ? 51.174 24.895 -18.937 1.00 29.05 98 GLU A C 1
ATOM 712 O O . GLU A 1 98 ? 50.835 23.788 -18.517 1.00 29.05 98 GLU A O 1
ATOM 717 N N . ALA A 1 99 ? 51.165 25.192 -20.237 1.00 32.09 99 ALA A N 1
ATOM 718 C CA . ALA A 1 99 ? 51.000 24.237 -21.338 1.00 32.09 99 ALA A CA 1
ATOM 719 C C . ALA A 1 99 ? 52.262 24.302 -22.216 1.00 32.09 99 ALA A C 1
ATOM 721 O O . ALA A 1 99 ? 52.925 25.340 -22.209 1.00 32.09 99 ALA A O 1
ATOM 722 N N . PRO A 1 100 ? 52.585 23.268 -23.021 1.00 39.75 100 PRO A N 1
ATOM 723 C CA . PRO A 1 100 ? 52.343 23.468 -24.459 1.00 39.75 100 PRO A CA 1
ATOM 724 C C . PRO A 1 100 ? 52.099 22.204 -25.322 1.00 39.75 100 PRO A C 1
ATOM 726 O O . PRO A 1 100 ? 52.380 21.069 -24.954 1.00 39.75 100 PRO A O 1
ATOM 729 N N . SER A 1 101 ? 51.716 22.486 -26.575 1.00 32.50 101 SER A N 1
ATOM 730 C CA . SER A 1 101 ? 51.978 21.724 -27.817 1.00 32.50 101 SER A CA 1
ATOM 731 C C . SER A 1 101 ? 51.260 20.389 -28.118 1.00 32.50 101 SER A C 1
ATOM 733 O O . SER A 1 101 ? 51.355 19.389 -27.418 1.00 32.50 101 SER A O 1
ATOM 735 N N . ALA A 1 102 ? 50.600 20.393 -29.283 1.00 32.62 102 ALA A N 1
ATOM 736 C CA . ALA A 1 102 ? 50.124 19.244 -30.071 1.00 32.62 102 ALA A CA 1
ATOM 737 C C . ALA A 1 102 ? 51.254 18.794 -31.067 1.00 32.62 102 ALA A C 1
ATOM 739 O O . ALA A 1 102 ? 52.322 19.405 -30.985 1.00 32.62 102 ALA A O 1
ATOM 740 N N . PRO A 1 103 ? 51.100 17.844 -32.040 1.00 41.75 103 PRO A N 1
ATOM 741 C CA . PRO A 1 103 ? 49.863 17.444 -32.732 1.00 41.75 103 PRO A CA 1
ATOM 742 C C . PRO A 1 103 ? 49.727 15.944 -33.130 1.00 41.75 103 PRO A C 1
ATOM 744 O O . PRO A 1 103 ? 50.503 15.087 -32.730 1.00 41.75 103 PRO A O 1
ATOM 747 N N . ALA A 1 104 ? 48.749 15.687 -34.017 1.00 29.41 104 ALA A N 1
ATOM 748 C CA . ALA A 1 104 ? 48.442 14.444 -34.748 1.00 29.41 104 ALA A CA 1
ATOM 749 C C . ALA A 1 104 ? 47.634 13.362 -33.977 1.00 29.41 104 ALA A C 1
ATOM 751 O O . ALA A 1 104 ? 47.770 13.204 -32.775 1.00 29.41 104 ALA A O 1
ATOM 752 N N . ALA A 1 105 ? 46.723 12.594 -34.595 1.00 33.94 105 ALA A N 1
ATOM 753 C CA . ALA A 1 105 ? 46.279 12.566 -35.995 1.00 33.94 105 ALA A CA 1
ATOM 754 C C . ALA A 1 105 ? 44.747 12.407 -36.113 1.00 33.94 105 ALA A C 1
ATOM 756 O O . ALA A 1 105 ? 44.111 11.666 -35.364 1.00 33.94 105 ALA A O 1
ATOM 757 N N . ALA A 1 106 ? 44.140 13.059 -37.110 1.00 32.97 106 ALA A N 1
ATOM 758 C CA . ALA A 1 106 ? 42.704 12.964 -37.364 1.00 32.97 106 ALA A CA 1
ATOM 759 C C . ALA A 1 106 ? 42.313 11.596 -37.962 1.00 32.97 106 ALA A C 1
ATOM 761 O O . ALA A 1 106 ? 42.552 11.323 -39.142 1.00 32.97 106 ALA A O 1
ATOM 762 N N . ALA A 1 107 ? 41.634 10.757 -37.175 1.00 37.78 107 ALA A N 1
ATOM 763 C CA . ALA A 1 107 ? 41.055 9.500 -37.648 1.00 37.78 107 ALA A CA 1
ATOM 764 C C . ALA A 1 107 ? 39.919 9.758 -38.661 1.00 37.78 107 ALA A C 1
ATOM 766 O O . ALA A 1 107 ? 38.763 10.010 -38.302 1.00 37.78 107 ALA A O 1
ATOM 767 N N . LYS A 1 108 ? 40.250 9.695 -39.958 1.00 35.81 108 LYS A N 1
ATOM 768 C CA . LYS A 1 108 ? 39.314 9.890 -41.078 1.00 35.81 108 LYS A CA 1
ATOM 769 C C . LYS A 1 108 ? 38.146 8.895 -40.991 1.00 35.81 108 LYS A C 1
ATOM 771 O O . LYS A 1 108 ? 38.302 7.703 -41.259 1.00 35.81 108 LYS A O 1
ATOM 776 N N . LYS A 1 109 ? 36.943 9.389 -40.673 1.00 34.06 109 LYS A N 1
ATOM 777 C CA . LYS A 1 109 ? 35.698 8.601 -40.707 1.00 34.06 109 LYS A CA 1
ATOM 778 C C . LYS A 1 109 ? 35.454 8.086 -42.132 1.00 34.06 109 LYS A C 1
ATOM 780 O O . LYS A 1 109 ? 35.078 8.860 -43.010 1.00 34.06 109 LYS A O 1
ATOM 785 N N . ARG A 1 110 ? 35.632 6.778 -42.363 1.00 37.69 110 ARG A N 1
ATOM 786 C CA . ARG A 1 110 ? 35.302 6.131 -43.649 1.00 37.69 110 ARG A CA 1
ATOM 787 C C . ARG A 1 110 ? 33.821 6.389 -43.985 1.00 37.69 110 ARG A C 1
ATOM 789 O O . ARG A 1 110 ? 32.968 6.130 -43.130 1.00 37.69 110 ARG A O 1
ATOM 796 N N . PRO A 1 111 ? 33.477 6.864 -45.197 1.00 38.38 111 PRO A N 1
ATOM 797 C CA . PRO A 1 111 ? 32.091 7.147 -45.546 1.00 38.38 111 PRO A CA 1
ATOM 798 C C . PRO A 1 111 ? 31.279 5.847 -45.587 1.00 38.38 111 PRO A C 1
ATOM 800 O O . PRO A 1 111 ? 31.579 4.925 -46.348 1.00 38.38 111 PRO A O 1
ATOM 803 N N . ARG A 1 112 ? 30.217 5.768 -44.776 1.00 38.06 112 ARG A N 1
ATOM 804 C CA . ARG A 1 112 ? 29.255 4.659 -44.836 1.00 38.06 112 ARG A CA 1
ATOM 805 C C . ARG A 1 112 ? 28.539 4.698 -46.188 1.00 38.06 112 ARG A C 1
ATOM 807 O O . ARG A 1 112 ? 27.664 5.534 -46.405 1.00 38.06 112 ARG A O 1
ATOM 814 N N . LYS A 1 113 ? 28.916 3.783 -47.087 1.00 33.44 113 LYS A N 1
ATOM 815 C CA . LYS A 1 113 ? 28.315 3.585 -48.415 1.00 33.44 113 LYS A CA 1
ATOM 816 C C . LYS A 1 113 ? 26.791 3.481 -48.266 1.00 33.44 113 LYS A C 1
ATOM 818 O O . LYS A 1 113 ? 26.292 2.505 -47.705 1.00 33.44 113 LYS A O 1
ATOM 823 N N . ARG A 1 114 ? 26.050 4.498 -48.731 1.00 37.62 114 ARG A N 1
ATOM 824 C CA . ARG A 1 114 ? 24.576 4.499 -48.722 1.00 37.62 114 ARG A CA 1
ATOM 825 C C . ARG A 1 114 ? 24.110 3.276 -49.514 1.00 37.62 114 ARG A C 1
ATOM 827 O O . ARG A 1 114 ? 24.267 3.249 -50.733 1.00 37.62 114 ARG A O 1
ATOM 834 N N . ARG A 1 115 ? 23.541 2.267 -48.843 1.00 38.31 115 ARG A N 1
ATOM 835 C CA . ARG A 1 115 ? 22.803 1.204 -49.540 1.00 38.31 115 ARG A CA 1
ATOM 836 C C . ARG A 1 115 ? 21.659 1.895 -50.277 1.00 38.31 115 ARG A C 1
ATOM 838 O O . ARG A 1 115 ? 20.799 2.493 -49.633 1.00 38.31 115 ARG A O 1
ATOM 845 N N . ARG A 1 116 ? 21.679 1.852 -51.614 1.00 40.12 116 ARG A N 1
ATOM 846 C CA . ARG A 1 116 ? 20.518 2.227 -52.428 1.00 40.12 116 ARG A CA 1
ATOM 847 C C . ARG A 1 116 ? 19.341 1.391 -51.928 1.00 40.12 116 ARG A C 1
ATOM 849 O O . ARG A 1 116 ? 19.437 0.166 -51.881 1.00 40.12 116 ARG A O 1
ATOM 856 N N . SER A 1 117 ? 18.264 2.054 -51.530 1.00 43.69 117 SER A N 1
ATOM 857 C CA . SER A 1 117 ? 16.991 1.409 -51.236 1.00 43.69 117 SER A CA 1
ATOM 858 C C . SER A 1 117 ? 16.413 0.894 -52.551 1.00 43.69 117 SER A C 1
ATOM 860 O O . SER A 1 117 ? 15.739 1.638 -53.261 1.00 43.69 117 SER A O 1
ATOM 862 N N . GLY A 1 118 ? 16.729 -0.356 -52.899 1.00 38.06 118 GLY A N 1
ATOM 863 C CA . GLY A 1 118 ? 15.999 -1.071 -53.942 1.00 38.06 118 GLY A CA 1
ATOM 864 C C . GLY A 1 118 ? 14.519 -1.093 -53.569 1.00 38.06 118 GLY A C 1
ATOM 865 O O . GLY A 1 118 ? 14.184 -1.343 -52.409 1.00 38.06 118 GLY A O 1
ATOM 866 N N . GLY A 1 119 ? 13.652 -0.748 -54.521 1.00 38.44 119 GLY A N 1
ATOM 867 C CA . GLY A 1 119 ? 12.216 -0.674 -54.279 1.00 38.44 119 GLY A CA 1
ATOM 868 C C . GLY A 1 119 ? 11.670 -2.022 -53.818 1.00 38.44 119 GLY A C 1
ATOM 869 O O . GLY A 1 119 ? 11.998 -3.056 -54.398 1.00 38.44 119 GLY A O 1
ATOM 870 N N . ALA A 1 120 ? 10.833 -2.013 -52.781 1.00 41.03 120 ALA A N 1
ATOM 871 C CA . ALA A 1 120 ? 10.065 -3.197 -52.424 1.00 41.03 120 ALA A CA 1
ATOM 872 C C . ALA A 1 120 ? 9.112 -3.543 -53.588 1.00 41.03 120 ALA A C 1
ATOM 874 O O . ALA A 1 120 ? 8.463 -2.630 -54.113 1.00 41.03 120 ALA A O 1
ATOM 875 N N . PRO A 1 121 ? 8.999 -4.818 -54.000 1.00 44.47 121 PRO A N 1
ATOM 876 C CA . PRO A 1 121 ? 8.035 -5.201 -55.021 1.00 44.47 121 PRO A CA 1
ATOM 877 C C . PRO A 1 121 ? 6.616 -4.918 -54.514 1.00 44.47 121 PRO A C 1
ATOM 879 O O . PRO A 1 121 ? 6.291 -5.195 -53.354 1.00 44.47 121 PRO A O 1
ATOM 882 N N . LYS A 1 122 ? 5.761 -4.363 -55.383 1.00 40.78 122 LYS A N 1
ATOM 883 C CA . LYS A 1 122 ? 4.334 -4.183 -55.086 1.00 40.78 122 LYS A CA 1
ATOM 884 C C . LYS A 1 122 ? 3.736 -5.551 -54.750 1.00 40.78 122 LYS A C 1
ATOM 886 O O . LYS A 1 122 ? 3.667 -6.413 -55.621 1.00 40.78 122 LYS A O 1
ATOM 891 N N . ARG A 1 123 ? 3.272 -5.736 -53.509 1.00 41.81 123 ARG A N 1
ATOM 892 C CA . ARG A 1 123 ? 2.406 -6.870 -53.169 1.00 41.81 123 ARG A CA 1
ATOM 893 C C . ARG A 1 123 ? 1.133 -6.751 -54.003 1.00 41.81 123 ARG A C 1
ATOM 895 O O . ARG A 1 123 ? 0.399 -5.776 -53.859 1.00 41.81 123 ARG A O 1
ATOM 902 N N . GLN A 1 124 ? 0.910 -7.721 -54.881 1.00 43.84 124 GLN A N 1
ATOM 903 C CA . GLN A 1 124 ? -0.368 -7.896 -55.561 1.00 43.84 124 GLN A CA 1
ATOM 904 C C . GLN A 1 124 ? -1.424 -8.296 -54.517 1.00 43.84 124 GLN A C 1
ATOM 906 O O . GLN A 1 124 ? -1.090 -8.899 -53.494 1.00 43.84 124 GLN A O 1
ATOM 911 N N . GLY A 1 125 ? -2.672 -7.877 -54.727 1.00 43.34 125 GLY A N 1
ATOM 912 C CA . GLY A 1 125 ? -3.743 -8.075 -53.751 1.00 43.34 125 GLY A CA 1
ATOM 913 C C . GLY A 1 125 ? -4.081 -9.554 -53.576 1.00 43.34 125 GLY A C 1
ATOM 914 O O . GLY A 1 125 ? -4.363 -10.235 -54.556 1.00 43.34 125 GLY A O 1
ATOM 915 N N . ALA A 1 126 ? -4.077 -10.028 -52.331 1.00 40.09 126 ALA A N 1
ATOM 916 C CA . ALA A 1 126 ? -4.684 -11.301 -51.965 1.00 40.09 126 ALA A CA 1
ATOM 917 C C . ALA A 1 126 ? -6.147 -11.066 -51.554 1.00 40.09 126 ALA A C 1
ATOM 919 O O . ALA A 1 126 ? -6.459 -10.051 -50.927 1.00 40.09 126 ALA A O 1
ATOM 920 N N . ALA A 1 127 ? -7.022 -11.997 -51.935 1.00 44.16 127 ALA A N 1
ATOM 921 C CA . ALA A 1 127 ? -8.460 -11.972 -51.676 1.00 44.16 127 ALA A CA 1
ATOM 922 C C . ALA A 1 127 ? -8.800 -11.992 -50.163 1.00 44.16 127 ALA A C 1
ATOM 924 O O . ALA A 1 127 ? -7.960 -12.401 -49.355 1.00 44.16 127 ALA A O 1
ATOM 925 N N . PRO A 1 128 ? -10.011 -11.563 -49.754 1.00 45.06 128 PRO A N 1
ATOM 926 C CA . PRO A 1 128 ? -10.391 -11.523 -48.345 1.00 45.06 128 PRO A CA 1
ATOM 927 C C . PRO A 1 128 ? -10.638 -12.937 -47.802 1.00 45.06 128 PRO A C 1
ATOM 929 O O . PRO A 1 128 ? -11.666 -13.548 -48.075 1.00 45.06 128 PRO A O 1
ATOM 932 N N . SER A 1 129 ? -9.707 -13.452 -47.000 1.00 50.06 129 SER A N 1
ATOM 933 C CA . SER A 1 129 ? -9.936 -14.656 -46.201 1.00 50.06 129 SER A CA 1
ATOM 934 C C . SER A 1 129 ? -10.637 -14.287 -44.891 1.00 50.06 129 SER A C 1
ATOM 936 O O . SER A 1 129 ? -9.998 -13.779 -43.962 1.00 50.06 129 SER A O 1
ATOM 938 N N . GLU A 1 130 ? -11.938 -14.556 -44.802 1.00 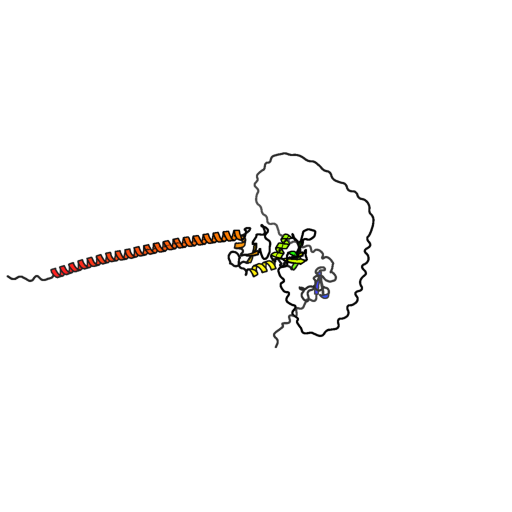51.47 130 GLU A N 1
ATOM 939 C CA . GLU A 1 130 ? -12.672 -14.530 -43.537 1.00 51.47 130 GLU A CA 1
ATOM 940 C C . GLU A 1 130 ? -12.174 -15.643 -42.608 1.00 51.47 130 GLU A C 1
ATOM 942 O O . GLU A 1 130 ? -12.609 -16.787 -42.668 1.00 51.47 130 GLU A O 1
ATOM 947 N N . ALA A 1 131 ? -11.241 -15.295 -41.726 1.00 42.16 131 ALA A N 1
ATOM 948 C CA . ALA A 1 131 ? -10.929 -16.071 -40.537 1.00 42.16 131 ALA A CA 1
ATOM 949 C C . ALA A 1 131 ? -10.348 -15.129 -39.479 1.00 42.16 131 ALA A C 1
ATOM 951 O O . ALA A 1 131 ? -9.158 -14.805 -39.489 1.00 42.16 131 ALA A O 1
ATOM 952 N N . LEU A 1 132 ? -11.191 -14.693 -38.538 1.00 50.22 132 LEU A N 1
ATOM 953 C CA . LEU A 1 132 ? -10.748 -14.059 -37.295 1.00 50.22 132 LEU A CA 1
ATOM 954 C C . LEU A 1 132 ? -10.072 -15.120 -36.415 1.00 50.22 132 LEU A C 1
ATOM 956 O O . LEU A 1 132 ? -10.633 -15.599 -35.432 1.00 50.22 132 LEU A O 1
ATOM 960 N N . ALA A 1 133 ? -8.844 -15.487 -36.788 1.00 44.28 133 ALA A N 1
ATOM 961 C CA . ALA A 1 133 ? -7.949 -16.274 -35.960 1.00 44.28 133 ALA A CA 1
ATOM 962 C C . ALA A 1 133 ? -7.659 -15.471 -34.687 1.00 44.28 133 ALA A C 1
ATOM 964 O O . ALA A 1 133 ? -6.812 -14.573 -34.666 1.00 44.28 133 ALA A O 1
ATOM 965 N N . GLN A 1 134 ? -8.419 -15.769 -33.633 1.00 48.72 134 GLN A N 1
ATOM 966 C CA . GLN A 1 134 ? -8.223 -15.196 -32.311 1.00 48.72 134 GLN A CA 1
ATOM 967 C C . GLN A 1 134 ? -6.797 -15.531 -31.882 1.00 48.72 134 GLN A C 1
ATOM 969 O O . GLN A 1 134 ? -6.459 -16.696 -31.670 1.00 48.72 134 GLN A O 1
ATOM 974 N N . THR A 1 135 ? -5.937 -14.515 -31.801 1.00 41.91 135 THR A N 1
ATOM 975 C CA . THR A 1 135 ? -4.571 -14.715 -31.323 1.00 41.91 135 THR A CA 1
ATOM 976 C C . THR A 1 135 ? -4.655 -15.291 -29.910 1.00 41.91 135 THR A C 1
ATOM 978 O O . THR A 1 135 ? -5.361 -14.713 -29.077 1.00 41.91 135 THR A O 1
ATOM 981 N N . PRO A 1 136 ? -3.995 -16.431 -29.616 1.00 40.47 136 PRO A N 1
ATOM 982 C CA . PRO A 1 136 ? -4.140 -17.078 -28.323 1.00 40.47 136 PRO A CA 1
ATOM 983 C C . PRO A 1 136 ? -3.774 -16.078 -27.230 1.00 40.47 136 PRO A C 1
ATOM 985 O O . PRO A 1 136 ? -2.689 -15.485 -27.230 1.00 40.47 136 PRO A O 1
ATOM 988 N N . LYS A 1 137 ? -4.741 -15.838 -26.341 1.00 44.38 137 LYS A N 1
ATOM 989 C CA . LYS A 1 137 ? -4.687 -14.838 -25.275 1.00 44.38 137 LYS A CA 1
ATOM 990 C C . LYS A 1 137 ? -3.499 -15.172 -24.381 1.00 44.38 137 LYS A C 1
ATOM 992 O O . LYS A 1 137 ? -3.615 -16.067 -23.554 1.00 44.38 137 LYS A O 1
ATOM 997 N N . ARG A 1 138 ? -2.365 -14.484 -24.606 1.00 46.06 138 ARG A N 1
ATOM 998 C CA . ARG A 1 138 ? -1.042 -14.843 -24.066 1.00 46.06 138 ARG A CA 1
ATOM 999 C C . ARG A 1 138 ? -1.161 -15.301 -22.620 1.00 46.06 138 ARG A C 1
ATOM 1001 O O . ARG A 1 138 ? -1.443 -14.489 -21.736 1.00 46.06 138 ARG A O 1
ATOM 1008 N N . GLU A 1 139 ? -0.936 -16.593 -22.429 1.00 49.50 139 GLU A N 1
ATOM 1009 C CA . GLU A 1 139 ? -1.112 -17.252 -21.148 1.00 49.50 139 GLU A CA 1
ATOM 1010 C C . GLU A 1 139 ? -0.254 -16.561 -20.087 1.00 49.50 139 GLU A C 1
ATOM 1012 O O . GLU A 1 139 ? 0.865 -16.108 -20.372 1.00 49.50 139 GLU A O 1
ATOM 1017 N N . LYS A 1 140 ? -0.802 -16.405 -18.877 1.00 47.00 140 LYS A N 1
ATOM 1018 C CA . LYS A 1 140 ? -0.089 -15.773 -17.763 1.00 47.00 140 LYS A CA 1
ATOM 1019 C C . LYS A 1 140 ? 1.002 -16.732 -17.295 1.00 47.00 140 LYS A C 1
ATOM 1021 O O . LYS A 1 140 ? 0.794 -17.518 -16.381 1.00 47.00 140 LYS A O 1
ATOM 1026 N N . GLN A 1 141 ? 2.147 -16.659 -17.970 1.00 47.19 141 GLN A N 1
ATOM 1027 C CA . GLN A 1 141 ? 3.350 -17.408 -17.634 1.00 47.19 141 GLN A CA 1
ATOM 1028 C C . GLN A 1 141 ? 3.672 -17.238 -16.142 1.00 47.19 141 GLN A C 1
ATOM 1030 O O . GLN A 1 141 ? 3.485 -16.151 -15.588 1.00 47.19 141 GLN A O 1
ATOM 1035 N N . GLN A 1 142 ? 4.123 -18.342 -15.541 1.00 52.12 142 GLN A N 1
ATOM 1036 C CA . GLN A 1 142 ? 4.513 -18.501 -14.136 1.00 52.12 142 GLN A CA 1
ATOM 1037 C C . GLN A 1 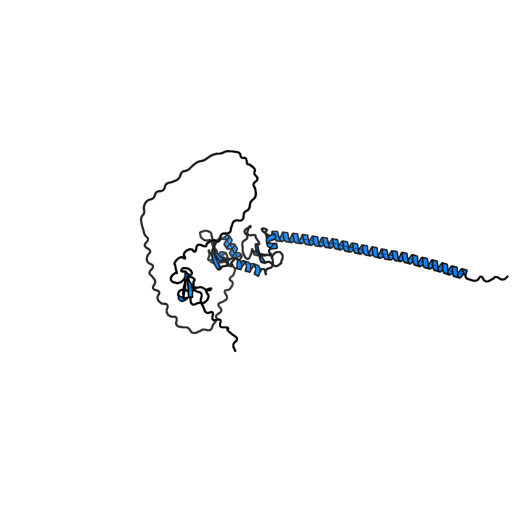142 ? 5.388 -17.342 -13.617 1.00 52.12 142 GLN A C 1
ATOM 1039 O O . GLN A 1 142 ? 6.012 -16.646 -14.429 1.00 52.12 142 GLN A O 1
ATOM 1044 N N . PRO A 1 143 ? 5.442 -17.115 -12.283 1.00 54.44 143 PRO A N 1
ATOM 1045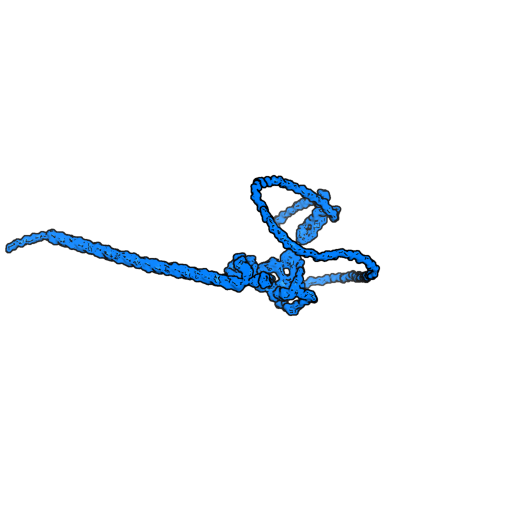 C CA . PRO A 1 143 ? 6.268 -16.061 -11.697 1.00 54.44 143 PRO A CA 1
ATOM 1046 C C . PRO A 1 143 ? 7.679 -16.094 -12.304 1.00 54.44 143 PRO A C 1
ATOM 1048 O O . PRO A 1 143 ? 8.287 -17.163 -12.361 1.00 54.44 143 PRO A O 1
ATOM 1051 N N . PRO A 1 144 ? 8.176 -14.960 -12.833 1.00 58.78 144 PRO A N 1
ATOM 1052 C CA . PRO A 1 144 ? 9.416 -14.937 -13.594 1.00 58.78 144 PRO A CA 1
ATOM 1053 C C . PRO A 1 144 ? 10.575 -15.362 -12.697 1.00 58.78 144 PRO A C 1
ATOM 1055 O O . PRO A 1 144 ? 10.894 -14.661 -11.738 1.00 58.78 144 PRO A O 1
ATOM 1058 N N . ASP A 1 145 ? 11.191 -16.496 -13.034 1.00 69.00 145 ASP A N 1
ATOM 1059 C CA . ASP A 1 145 ? 12.270 -17.082 -12.246 1.00 69.00 145 ASP A CA 1
ATOM 1060 C C . ASP A 1 145 ? 13.398 -16.062 -12.022 1.00 69.00 145 ASP A C 1
ATOM 1062 O O . ASP A 1 145 ? 13.995 -15.512 -12.957 1.00 69.00 145 ASP A O 1
ATOM 1066 N N . VAL A 1 146 ? 13.655 -15.801 -10.741 1.00 76.06 146 VAL A N 1
ATOM 1067 C CA . VAL A 1 146 ? 14.632 -14.825 -10.263 1.00 76.06 146 VAL A CA 1
ATOM 1068 C C . VAL A 1 146 ? 16.054 -15.257 -10.645 1.00 76.06 146 VAL A C 1
ATOM 1070 O O . VAL A 1 146 ? 16.903 -14.392 -10.860 1.00 76.06 146 VAL A O 1
ATOM 1073 N N . SER A 1 147 ? 16.297 -16.562 -10.847 1.00 79.12 147 SER A N 1
ATOM 1074 C CA . SER A 1 147 ? 17.596 -17.139 -11.238 1.00 79.12 147 SER A CA 1
ATOM 1075 C C . SER A 1 147 ? 18.184 -16.553 -12.535 1.00 79.12 147 SER A C 1
ATOM 1077 O O . SER A 1 147 ? 19.404 -16.531 -12.735 1.00 79.12 147 SER A O 1
ATOM 1079 N N . TYR A 1 148 ? 17.325 -16.045 -13.426 1.00 84.06 148 TYR A N 1
ATOM 1080 C CA . TYR A 1 148 ? 17.728 -15.451 -14.700 1.00 84.06 148 TYR A CA 1
ATOM 1081 C C . TYR A 1 148 ? 18.307 -14.030 -14.552 1.00 84.06 148 TYR A C 1
ATOM 1083 O O . TYR A 1 148 ? 18.995 -13.537 -15.455 1.00 84.06 148 TYR A O 1
ATOM 1091 N N . LEU A 1 149 ? 18.040 -13.354 -13.430 1.00 90.94 149 LEU A N 1
ATOM 1092 C CA . LEU A 1 149 ? 18.509 -11.997 -13.175 1.00 90.94 149 LEU A CA 1
ATOM 1093 C C . LEU A 1 149 ? 19.939 -12.029 -12.612 1.00 90.94 149 LEU A C 1
ATOM 1095 O O . LEU A 1 149 ? 20.219 -12.683 -11.616 1.00 90.94 149 LEU A O 1
ATOM 1099 N N . LYS A 1 150 ? 20.860 -11.313 -13.263 1.00 93.06 150 LYS A N 1
ATOM 1100 C CA . LYS A 1 150 ? 22.280 -11.235 -12.900 1.00 93.06 150 LYS A CA 1
ATOM 1101 C C . LYS A 1 150 ? 22.731 -9.773 -12.852 1.00 93.06 150 LYS A C 1
ATOM 1103 O O . LYS A 1 150 ? 22.371 -9.017 -13.761 1.00 93.06 150 LYS A O 1
ATOM 1108 N N . PRO A 1 151 ? 23.545 -9.355 -11.869 1.00 93.44 151 PRO A N 1
ATOM 1109 C CA . PRO A 1 151 ? 24.108 -8.008 -11.829 1.00 93.44 151 PRO A CA 1
ATOM 1110 C C . PRO A 1 151 ? 24.850 -7.633 -13.119 1.00 93.44 151 PRO A C 1
ATOM 1112 O O . PRO A 1 151 ? 25.382 -8.488 -13.834 1.00 93.44 151 PRO A O 1
ATOM 1115 N N . THR A 1 152 ? 24.885 -6.339 -13.427 1.00 94.19 152 THR A N 1
ATOM 1116 C CA . THR A 1 152 ? 25.796 -5.788 -14.444 1.00 94.19 152 THR A CA 1
ATOM 1117 C C . THR A 1 152 ? 27.241 -5.871 -13.922 1.00 94.19 152 THR A C 1
ATOM 1119 O O . THR A 1 152 ? 27.454 -6.040 -12.726 1.00 94.19 152 THR A O 1
ATOM 1122 N N . SER A 1 153 ? 28.256 -5.682 -14.772 1.00 93.75 153 SER A N 1
ATOM 1123 C CA . SER A 1 153 ? 29.668 -5.581 -14.341 1.00 93.75 153 SER A CA 1
ATOM 1124 C C . SER A 1 153 ? 29.945 -4.479 -13.304 1.00 93.75 153 SER A C 1
ATOM 1126 O O . SER A 1 153 ? 30.993 -4.486 -12.677 1.00 93.75 153 SER A O 1
ATOM 1128 N N . LEU A 1 154 ? 29.012 -3.535 -13.139 1.00 92.06 154 LEU A N 1
ATOM 1129 C CA . LEU A 1 154 ? 29.027 -2.453 -12.150 1.00 92.06 154 LEU A CA 1
ATOM 1130 C C . LEU A 1 154 ? 28.183 -2.771 -10.894 1.00 92.06 154 LEU A C 1
ATOM 1132 O O . LEU A 1 154 ? 27.812 -1.865 -10.158 1.00 92.06 154 LEU A O 1
ATOM 1136 N N . GLY A 1 155 ? 27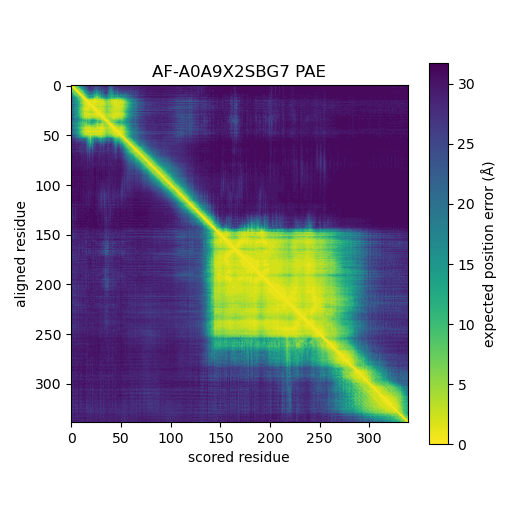.794 -4.031 -10.680 1.00 93.69 155 GLY A N 1
ATOM 1137 C CA . GLY A 1 155 ? 27.077 -4.487 -9.480 1.00 93.69 155 GLY A CA 1
ATOM 1138 C C . GLY A 1 155 ? 25.561 -4.246 -9.454 1.00 93.69 155 GLY A C 1
ATOM 1139 O O . GLY A 1 155 ? 24.875 -4.897 -8.680 1.00 93.69 155 GLY A O 1
ATOM 1140 N N . PHE A 1 156 ? 24.998 -3.393 -10.317 1.00 95.56 156 PHE A N 1
ATOM 1141 C CA . PHE A 1 156 ? 23.567 -3.040 -10.275 1.00 95.56 156 PHE A CA 1
ATOM 1142 C C . PHE A 1 156 ? 22.680 -3.754 -11.313 1.00 95.56 156 PHE A C 1
ATOM 1144 O O . PHE A 1 156 ? 23.136 -4.247 -12.354 1.00 95.56 156 PHE A O 1
ATOM 1151 N N . ILE A 1 157 ? 21.368 -3.717 -11.062 1.00 97.00 157 ILE A N 1
ATOM 1152 C CA . ILE A 1 157 ? 20.289 -4.050 -12.001 1.00 97.00 157 ILE A CA 1
ATOM 1153 C C . ILE A 1 157 ? 19.619 -2.761 -12.493 1.00 97.00 157 ILE A C 1
ATOM 1155 O O . ILE A 1 157 ? 19.399 -1.816 -11.739 1.00 97.00 157 ILE A O 1
ATOM 1159 N N . ARG A 1 158 ? 19.238 -2.709 -13.774 1.00 97.44 158 ARG A N 1
ATOM 1160 C CA . ARG A 1 158 ? 18.475 -1.578 -14.323 1.00 97.44 158 ARG A CA 1
ATOM 1161 C C . ARG A 1 158 ? 16.980 -1.797 -14.109 1.00 97.44 158 ARG A C 1
ATOM 1163 O O . ARG A 1 158 ? 16.395 -2.713 -14.681 1.00 97.44 158 ARG A O 1
ATOM 1170 N N . MET A 1 159 ? 16.325 -0.922 -13.363 1.00 97.62 159 MET A N 1
ATOM 1171 C CA . MET A 1 159 ? 14.868 -0.864 -13.296 1.00 97.62 159 MET A CA 1
ATOM 1172 C C . MET A 1 159 ? 14.323 0.151 -14.305 1.00 97.62 159 MET A C 1
ATOM 1174 O O . MET A 1 159 ? 14.882 1.227 -14.515 1.00 97.62 159 MET A O 1
ATOM 1178 N N . ARG A 1 160 ? 13.194 -0.178 -14.939 1.00 97.38 160 ARG A N 1
ATOM 1179 C CA . ARG A 1 160 ? 12.417 0.765 -15.758 1.00 97.38 160 ARG A CA 1
ATOM 1180 C C . ARG A 1 160 ? 10.939 0.735 -15.399 1.00 97.38 160 ARG A C 1
ATOM 1182 O O . ARG A 1 160 ? 10.398 -0.323 -15.079 1.00 97.38 160 ARG A O 1
ATOM 1189 N N . GLY A 1 161 ? 10.255 1.858 -15.560 1.00 96.75 161 GLY A N 1
ATOM 1190 C CA . GLY A 1 161 ? 8.816 1.934 -15.319 1.00 96.75 161 GLY A CA 1
ATOM 1191 C C . GLY A 1 161 ? 8.129 3.051 -16.090 1.00 96.75 161 GLY A C 1
ATOM 1192 O O . GLY A 1 161 ? 8.677 3.617 -17.042 1.00 96.75 161 GLY A O 1
ATOM 1193 N N . LYS A 1 162 ? 6.895 3.342 -15.680 1.00 95.69 162 LYS A N 1
ATOM 1194 C CA . LYS A 1 162 ? 6.123 4.509 -16.110 1.00 95.69 162 LYS A CA 1
ATOM 1195 C C . LYS A 1 162 ? 5.702 5.314 -14.882 1.00 95.69 162 LYS A C 1
ATOM 1197 O O . LYS A 1 162 ? 5.522 4.742 -13.810 1.00 95.69 162 LYS A O 1
ATOM 1202 N N . THR A 1 163 ? 5.560 6.624 -15.032 1.00 96.06 163 THR A N 1
ATOM 1203 C CA . THR A 1 163 ? 4.794 7.453 -14.092 1.00 96.06 163 THR A CA 1
ATOM 1204 C C . THR A 1 163 ? 3.301 7.341 -14.400 1.00 96.06 163 THR A C 1
ATOM 1206 O O . THR A 1 163 ? 2.927 6.836 -15.460 1.00 96.06 163 THR A O 1
ATOM 1209 N N . ASP A 1 164 ? 2.444 7.874 -13.531 1.00 94.62 164 ASP A N 1
ATOM 1210 C CA . ASP A 1 164 ? 0.984 7.887 -13.739 1.00 94.62 164 ASP A CA 1
ATOM 1211 C C . ASP A 1 164 ? 0.573 8.678 -14.997 1.00 94.62 164 ASP A C 1
ATOM 1213 O O . ASP A 1 164 ? -0.413 8.366 -15.657 1.00 94.62 164 ASP A O 1
ATOM 1217 N N . ASN A 1 165 ? 1.409 9.635 -15.414 1.00 95.00 165 ASN A N 1
ATOM 1218 C CA . ASN A 1 165 ? 1.288 10.369 -16.679 1.00 95.00 165 ASN A CA 1
ATOM 1219 C C . ASN A 1 165 ? 1.840 9.594 -17.899 1.00 95.00 165 ASN A C 1
ATOM 1221 O O . ASN A 1 165 ? 2.037 10.171 -18.971 1.00 95.00 165 ASN A O 1
ATOM 1225 N N . GLY A 1 166 ? 2.181 8.312 -17.743 1.00 93.06 166 GLY A N 1
ATOM 1226 C CA . GLY A 1 166 ? 2.722 7.441 -18.788 1.00 93.06 166 GLY A CA 1
ATOM 1227 C C . GLY A 1 166 ? 4.166 7.738 -19.219 1.00 93.06 166 GLY A C 1
ATOM 1228 O O . GLY A 1 166 ? 4.672 7.068 -20.126 1.00 93.06 166 GLY A O 1
ATOM 1229 N N . ARG A 1 167 ? 4.854 8.711 -18.598 1.00 95.88 167 ARG A N 1
ATOM 1230 C CA . ARG A 1 167 ? 6.258 9.031 -18.918 1.00 95.88 167 ARG A CA 1
ATOM 1231 C C . ARG A 1 167 ? 7.154 7.882 -18.465 1.00 95.88 167 ARG A C 1
ATOM 1233 O O . ARG A 1 167 ? 7.009 7.394 -17.349 1.00 95.88 167 ARG A O 1
ATOM 1240 N N . ARG A 1 168 ? 8.078 7.449 -19.322 1.00 97.06 168 ARG A N 1
ATOM 1241 C CA . ARG A 1 168 ? 9.036 6.384 -18.989 1.00 97.06 168 ARG A CA 1
ATOM 1242 C C . ARG A 1 168 ? 10.152 6.934 -18.110 1.00 97.06 168 ARG A C 1
ATOM 1244 O O . ARG A 1 168 ? 10.632 8.034 -18.365 1.00 97.06 168 ARG A O 1
ATOM 1251 N N . TRP A 1 169 ? 10.581 6.140 -17.140 1.00 96.75 169 TRP A N 1
ATOM 1252 C CA . TRP A 1 169 ? 11.729 6.423 -16.281 1.00 96.75 169 TRP A CA 1
ATOM 1253 C C . TRP A 1 169 ? 12.625 5.186 -16.165 1.00 96.75 169 TRP A C 1
ATOM 1255 O O . TRP A 1 169 ? 12.195 4.063 -16.456 1.00 96.75 169 TRP A O 1
ATOM 1265 N N . TYR A 1 170 ? 13.865 5.423 -15.749 1.00 96.88 170 TYR A N 1
ATOM 1266 C CA . TYR A 1 170 ? 14.890 4.416 -15.499 1.00 96.88 170 TYR A CA 1
ATOM 1267 C C . TYR A 1 170 ? 15.565 4.728 -14.165 1.00 96.88 170 TYR A C 1
ATOM 1269 O O . TYR A 1 170 ? 15.687 5.897 -13.808 1.00 96.88 170 TYR A O 1
ATOM 1277 N N . GLN A 1 171 ? 15.981 3.690 -13.454 1.00 96.75 171 GLN A N 1
ATOM 1278 C CA . GLN A 1 171 ? 16.702 3.773 -12.190 1.00 96.75 171 GLN A CA 1
ATOM 1279 C C . GLN A 1 171 ? 17.688 2.607 -12.121 1.00 96.75 171 GLN A C 1
ATOM 1281 O O . GLN A 1 171 ? 17.422 1.537 -12.673 1.00 96.75 171 GLN A O 1
ATOM 1286 N N . GLU A 1 172 ? 18.815 2.807 -11.460 1.00 97.44 172 GLU A N 1
ATOM 1287 C CA . GLU A 1 172 ? 19.747 1.737 -11.114 1.00 97.44 172 GLU A CA 1
ATOM 1288 C C . GLU A 1 172 ? 19.422 1.304 -9.685 1.00 97.44 172 GLU A C 1
ATOM 1290 O O . GLU A 1 172 ? 19.193 2.144 -8.816 1.00 97.44 172 GLU A O 1
ATOM 1295 N N . VAL A 1 173 ? 19.272 -0.003 -9.483 1.00 96.19 173 VAL A N 1
ATOM 1296 C CA . VAL A 1 173 ? 18.886 -0.602 -8.204 1.00 96.19 173 VAL A CA 1
ATOM 1297 C C . VAL A 1 173 ? 19.838 -1.725 -7.842 1.00 96.19 173 VAL A C 1
ATOM 1299 O O . VAL A 1 173 ? 20.389 -2.408 -8.711 1.00 96.19 173 VAL A O 1
ATOM 1302 N N . GLU A 1 174 ? 19.997 -1.920 -6.543 1.00 95.81 174 GLU A N 1
ATOM 1303 C CA . GLU A 1 174 ? 20.727 -3.042 -5.975 1.00 95.81 174 GLU A CA 1
ATOM 1304 C C . GLU A 1 174 ? 20.102 -4.386 -6.400 1.00 95.81 174 GLU A C 1
ATOM 1306 O O . GLU A 1 174 ? 18.874 -4.466 -6.559 1.00 95.81 174 GLU A O 1
ATOM 1311 N N . PRO A 1 175 ? 20.906 -5.447 -6.616 1.00 95.19 175 PRO A N 1
ATOM 1312 C CA . PRO A 1 175 ? 20.385 -6.753 -7.008 1.00 95.19 175 PRO A CA 1
ATOM 1313 C C . PRO A 1 175 ? 19.380 -7.326 -6.009 1.00 95.19 175 PRO A C 1
ATOM 1315 O O . PRO A 1 175 ? 18.361 -7.855 -6.439 1.00 95.19 175 PRO A O 1
ATOM 1318 N N . GLU A 1 176 ? 19.612 -7.160 -4.706 1.00 93.81 176 GLU A N 1
ATOM 1319 C CA . GLU A 1 176 ? 18.740 -7.684 -3.647 1.00 93.81 176 GLU A CA 1
ATOM 1320 C C . GLU A 1 176 ? 17.335 -7.077 -3.713 1.00 93.81 176 GLU A C 1
ATOM 1322 O O . GLU A 1 176 ? 16.350 -7.803 -3.864 1.00 93.81 176 GLU A O 1
ATOM 1327 N N . LEU A 1 177 ? 17.243 -5.742 -3.760 1.00 95.06 177 LEU A N 1
ATOM 1328 C CA . LEU A 1 177 ? 15.994 -5.023 -4.022 1.00 95.06 177 LEU A CA 1
ATOM 1329 C C . LEU A 1 177 ? 15.331 -5.504 -5.325 1.00 95.06 177 LEU A C 1
ATOM 1331 O O . LEU A 1 177 ? 14.115 -5.699 -5.375 1.00 95.06 177 LEU A O 1
ATOM 1335 N N . ALA A 1 178 ? 16.105 -5.722 -6.392 1.00 95.31 178 ALA A N 1
ATOM 1336 C CA . ALA A 1 178 ? 15.561 -6.214 -7.654 1.00 95.31 178 ALA A CA 1
ATOM 1337 C C . ALA A 1 178 ? 14.980 -7.638 -7.539 1.00 95.31 178 ALA A C 1
ATOM 1339 O O . ALA A 1 178 ? 13.924 -7.897 -8.121 1.00 95.31 178 ALA A O 1
ATOM 1340 N N . TYR A 1 179 ? 15.618 -8.533 -6.779 1.00 94.50 179 TYR A N 1
ATOM 1341 C CA . TYR A 1 179 ? 15.113 -9.879 -6.497 1.00 94.50 179 TYR A CA 1
ATOM 1342 C C . TYR A 1 179 ? 13.813 -9.826 -5.689 1.00 94.50 179 TYR A C 1
ATOM 1344 O O . TYR A 1 179 ? 12.834 -10.459 -6.086 1.00 94.50 179 TYR A O 1
ATOM 1352 N N . ILE A 1 180 ? 13.762 -9.017 -4.623 1.00 94.31 180 ILE A N 1
ATOM 1353 C CA . ILE A 1 180 ? 12.568 -8.837 -3.780 1.00 94.31 180 ILE A CA 1
ATOM 1354 C C . ILE A 1 180 ? 11.391 -8.314 -4.617 1.00 94.31 180 ILE A C 1
ATOM 1356 O O . ILE A 1 180 ? 10.319 -8.921 -4.637 1.00 94.31 180 ILE A O 1
ATOM 1360 N N . LEU A 1 181 ? 11.602 -7.245 -5.398 1.00 95.81 181 LEU A N 1
ATOM 1361 C CA . LEU A 1 181 ? 10.567 -6.660 -6.261 1.00 95.81 181 LEU A CA 1
ATOM 1362 C C . LEU A 1 181 ? 10.009 -7.652 -7.294 1.00 95.81 181 LEU A C 1
ATOM 1364 O O . LEU A 1 181 ? 8.837 -7.547 -7.663 1.00 95.81 181 LEU A O 1
ATOM 1368 N N . VAL A 1 182 ? 10.827 -8.578 -7.801 1.00 94.50 182 VAL A N 1
ATOM 1369 C CA . VAL A 1 182 ? 10.384 -9.610 -8.752 1.00 94.50 182 VAL A CA 1
ATOM 1370 C C . VAL A 1 182 ? 9.645 -10.739 -8.030 1.00 94.50 182 VAL A C 1
ATOM 1372 O O . VAL A 1 182 ? 8.527 -11.065 -8.429 1.00 94.50 182 VAL A O 1
ATOM 1375 N N . ARG A 1 183 ? 10.224 -11.280 -6.949 1.00 93.81 183 ARG A N 1
ATOM 1376 C CA . ARG A 1 183 ? 9.649 -12.357 -6.123 1.00 93.81 183 ARG A CA 1
ATOM 1377 C C . ARG A 1 183 ? 8.253 -12.002 -5.614 1.00 93.81 183 ARG A C 1
ATOM 1379 O O . ARG A 1 183 ? 7.344 -12.819 -5.686 1.00 93.81 183 ARG A O 1
ATOM 1386 N N . GLU A 1 184 ? 8.072 -10.769 -5.153 1.00 94.19 184 GLU A N 1
ATOM 1387 C CA . GLU A 1 184 ? 6.815 -10.288 -4.566 1.00 94.19 184 GLU A CA 1
ATOM 1388 C C . GLU A 1 184 ? 5.844 -9.703 -5.605 1.00 94.19 184 GLU A C 1
ATOM 1390 O O . GLU A 1 184 ? 4.832 -9.103 -5.250 1.00 94.19 184 GLU A O 1
ATOM 1395 N N . GLY A 1 185 ? 6.126 -9.854 -6.905 1.00 93.31 185 GLY A N 1
ATOM 1396 C CA . GLY A 1 185 ? 5.193 -9.490 -7.975 1.00 93.31 185 GLY A CA 1
ATOM 1397 C C . GLY A 1 185 ? 5.031 -7.983 -8.219 1.00 93.31 185 GLY A C 1
ATOM 1398 O O . GLY A 1 185 ? 4.053 -7.561 -8.838 1.00 93.31 185 GLY A O 1
ATOM 1399 N N . ALA A 1 186 ? 5.977 -7.150 -7.774 1.00 95.69 186 ALA A N 1
ATOM 1400 C CA . ALA A 1 186 ? 6.014 -5.712 -8.070 1.00 95.69 186 ALA A CA 1
ATOM 1401 C C . ALA A 1 186 ? 6.713 -5.390 -9.407 1.00 95.69 186 ALA A C 1
ATOM 1403 O O . ALA A 1 186 ? 6.479 -4.336 -10.016 1.00 95.69 186 ALA A O 1
ATOM 1404 N N . ALA A 1 187 ? 7.572 -6.292 -9.883 1.00 95.94 187 ALA A N 1
ATOM 1405 C CA . ALA A 1 187 ? 8.341 -6.168 -11.112 1.00 95.94 187 ALA A CA 1
ATOM 1406 C C . ALA A 1 187 ? 8.402 -7.489 -11.897 1.00 95.94 187 ALA A C 1
ATOM 1408 O O . ALA A 1 187 ? 8.090 -8.561 -11.399 1.00 95.94 187 ALA A O 1
ATOM 1409 N N . VAL A 1 188 ? 8.813 -7.393 -13.160 1.00 94.56 188 VAL A N 1
ATOM 1410 C CA . VAL A 1 188 ? 9.005 -8.528 -14.071 1.00 94.56 188 VAL A CA 1
ATOM 1411 C C . VAL A 1 188 ? 10.348 -8.405 -14.781 1.00 94.56 188 VAL A C 1
ATOM 1413 O O . VAL A 1 188 ? 10.711 -7.319 -15.247 1.00 94.56 188 VAL A O 1
ATOM 1416 N N . VAL A 1 189 ? 11.080 -9.514 -14.892 1.00 94.88 189 VAL A N 1
ATOM 1417 C CA . VAL A 1 189 ? 12.353 -9.562 -15.619 1.00 94.88 189 VAL A CA 1
ATOM 1418 C C . VAL 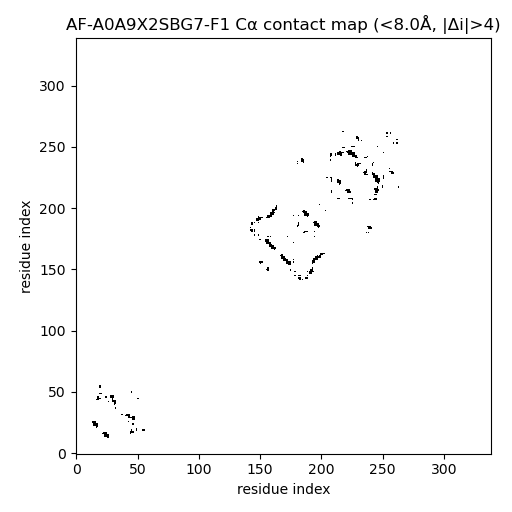A 1 189 ? 12.115 -9.329 -17.117 1.00 94.88 189 VAL A C 1
ATOM 1420 O O . VAL A 1 189 ? 11.199 -9.879 -17.724 1.00 94.88 189 VAL A O 1
ATOM 1423 N N . VAL A 1 190 ? 12.922 -8.457 -17.721 1.00 93.62 190 VAL A N 1
ATOM 1424 C CA . VAL A 1 190 ? 12.886 -8.124 -19.158 1.00 93.62 190 VAL A CA 1
ATOM 1425 C C . VAL A 1 190 ? 14.048 -8.779 -19.892 1.00 93.62 190 VAL A C 1
ATOM 1427 O O . VAL A 1 190 ? 13.895 -9.232 -21.021 1.00 93.62 190 VAL A O 1
ATOM 1430 N N . ASN A 1 191 ? 15.225 -8.742 -19.276 1.00 93.25 191 ASN A N 1
ATOM 1431 C CA . ASN A 1 191 ? 16.456 -9.382 -19.719 1.00 93.25 191 ASN A CA 1
ATOM 1432 C C . ASN A 1 191 ? 17.339 -9.603 -18.478 1.00 93.25 191 ASN A C 1
ATOM 1434 O O . ASN A 1 191 ? 17.029 -9.067 -17.412 1.00 93.25 191 ASN A O 1
ATOM 1438 N N . ARG A 1 192 ? 18.464 -10.310 -18.637 1.00 93.50 192 ARG A N 1
ATOM 1439 C CA . ARG A 1 192 ? 19.377 -10.661 -17.535 1.00 93.50 192 ARG A CA 1
ATOM 1440 C C . ARG A 1 192 ? 19.817 -9.506 -16.618 1.00 93.50 192 ARG A C 1
ATOM 1442 O O . ARG A 1 192 ? 20.182 -9.781 -15.492 1.00 93.50 192 ARG A O 1
ATOM 1449 N N . HIS A 1 193 ? 19.788 -8.245 -17.059 1.00 95.38 193 HIS A N 1
ATOM 1450 C CA . HIS A 1 193 ? 20.208 -7.068 -16.275 1.00 95.38 193 HIS A CA 1
ATOM 1451 C C . HIS A 1 193 ? 19.099 -6.021 -16.104 1.00 95.38 193 HIS A C 1
ATOM 1453 O O . HIS A 1 193 ? 19.376 -4.871 -15.756 1.00 95.38 193 HIS A O 1
ATOM 1459 N N . THR A 1 194 ? 17.852 -6.326 -16.470 1.00 95.56 194 THR A N 1
ATOM 1460 C CA . THR A 1 194 ? 16.784 -5.319 -16.499 1.00 95.56 194 THR A CA 1
ATOM 1461 C C . THR A 1 194 ? 15.464 -5.879 -16.010 1.00 95.56 194 THR A C 1
ATOM 1463 O O . THR A 1 194 ? 14.895 -6.774 -16.634 1.00 95.56 194 THR A O 1
ATOM 1466 N N . ILE A 1 195 ? 14.920 -5.253 -14.970 1.00 96.75 195 ILE A N 1
ATOM 1467 C CA . ILE A 1 195 ? 13.546 -5.461 -14.512 1.00 96.75 195 ILE A CA 1
ATOM 1468 C C . ILE A 1 195 ? 12.647 -4.312 -14.976 1.00 96.75 195 ILE A C 1
ATOM 1470 O O . ILE A 1 195 ? 13.085 -3.184 -15.226 1.00 96.75 195 ILE A O 1
ATOM 1474 N N . ARG A 1 196 ? 11.351 -4.586 -15.105 1.00 96.56 196 ARG A N 1
ATOM 1475 C CA . ARG A 1 196 ? 10.320 -3.580 -15.356 1.00 96.56 196 ARG A CA 1
ATOM 1476 C C . ARG A 1 196 ? 9.315 -3.599 -14.216 1.00 96.56 196 ARG A C 1
ATOM 1478 O O . ARG A 1 196 ? 8.677 -4.626 -14.006 1.00 96.56 196 ARG A O 1
ATOM 1485 N N . ARG A 1 197 ? 9.107 -2.456 -13.561 1.00 96.75 197 ARG A N 1
ATOM 1486 C CA . ARG A 1 197 ? 8.037 -2.291 -12.569 1.00 96.75 197 ARG A CA 1
ATOM 1487 C C . ARG A 1 197 ? 6.680 -2.506 -13.249 1.00 96.75 197 ARG A C 1
ATOM 1489 O O . ARG A 1 197 ? 6.460 -2.020 -14.368 1.00 96.75 197 ARG A O 1
ATOM 1496 N N . LEU A 1 198 ? 5.818 -3.313 -12.637 1.00 95.56 198 LEU A N 1
ATOM 1497 C CA . LEU A 1 198 ? 4.565 -3.751 -13.254 1.00 95.56 198 LEU A CA 1
ATOM 1498 C C . LEU A 1 198 ? 3.516 -2.639 -13.280 1.00 95.56 198 LEU A C 1
ATOM 1500 O O . LEU A 1 198 ? 2.862 -2.476 -14.310 1.00 95.56 198 LEU A O 1
ATOM 1504 N N . TYR A 1 199 ? 3.456 -1.855 -12.204 1.00 95.56 199 TYR A N 1
ATOM 1505 C CA . TYR A 1 199 ? 2.428 -0.855 -11.928 1.00 95.56 199 TYR A CA 1
ATOM 1506 C C . TYR A 1 199 ? 3.036 0.552 -11.789 1.00 95.56 199 TYR A C 1
ATOM 1508 O O . TYR A 1 199 ? 4.156 0.711 -11.288 1.00 95.56 199 TYR A O 1
ATOM 1516 N N . SER A 1 200 ? 2.296 1.577 -12.214 1.00 95.69 200 SER A N 1
ATOM 1517 C CA . SER A 1 200 ? 2.472 2.963 -11.764 1.00 95.69 200 SER A CA 1
ATOM 1518 C C . SER A 1 200 ? 1.990 3.130 -10.310 1.00 95.69 200 SER A C 1
ATOM 1520 O O . SER A 1 200 ? 1.421 2.205 -9.735 1.00 95.69 200 SER A O 1
ATOM 1522 N N . ASN A 1 201 ? 2.182 4.301 -9.694 1.00 94.62 201 ASN A N 1
ATOM 1523 C CA . ASN A 1 201 ? 1.740 4.529 -8.311 1.00 94.62 201 ASN A CA 1
ATOM 1524 C C . ASN A 1 201 ? 0.204 4.468 -8.193 1.00 94.62 201 ASN A C 1
ATOM 1526 O O . ASN A 1 201 ? -0.327 3.847 -7.274 1.00 94.62 201 ASN A O 1
ATOM 1530 N N . LYS A 1 202 ? -0.515 5.057 -9.158 1.00 95.94 202 LYS A N 1
ATOM 1531 C CA . LYS A 1 202 ? -1.977 4.982 -9.260 1.00 95.94 202 LYS A CA 1
ATOM 1532 C C . LYS A 1 202 ? -2.462 3.553 -9.512 1.00 95.94 202 LYS A C 1
ATOM 1534 O O . LYS A 1 202 ? -3.370 3.105 -8.820 1.00 95.94 202 LYS A O 1
ATOM 1539 N N . GLU A 1 203 ? -1.856 2.843 -10.466 1.00 96.62 203 GLU A N 1
ATOM 1540 C CA . GLU A 1 203 ? -2.210 1.448 -10.773 1.00 96.62 203 GLU A CA 1
ATOM 1541 C C . GLU A 1 203 ? -1.961 0.533 -9.564 1.00 96.62 203 GLU A C 1
ATOM 1543 O O . GLU A 1 203 ? -2.792 -0.317 -9.265 1.00 96.62 203 GLU A O 1
ATOM 1548 N N . PHE A 1 204 ? -0.866 0.742 -8.823 1.00 97.31 204 PHE A N 1
ATOM 1549 C CA . PHE A 1 204 ? -0.566 0.002 -7.596 1.00 97.31 204 PHE A CA 1
ATOM 1550 C C . PHE A 1 204 ? -1.603 0.267 -6.498 1.00 97.31 204 PHE A C 1
ATOM 1552 O O . PHE A 1 204 ? -2.098 -0.670 -5.881 1.00 97.31 204 PHE A O 1
ATOM 1559 N N . ARG A 1 205 ? -1.999 1.531 -6.289 1.00 97.12 205 ARG A N 1
ATOM 1560 C CA . ARG A 1 205 ? -3.058 1.872 -5.326 1.00 97.12 205 ARG A CA 1
ATOM 1561 C C . ARG A 1 205 ? -4.393 1.234 -5.682 1.00 97.12 205 ARG A C 1
ATOM 1563 O O . ARG A 1 205 ? -5.053 0.691 -4.807 1.00 97.12 205 ARG A O 1
ATOM 1570 N N . GLN A 1 206 ? -4.764 1.257 -6.959 1.00 97.56 206 GLN A N 1
ATOM 1571 C CA . GLN A 1 206 ? -5.977 0.590 -7.426 1.00 97.56 206 GLN A CA 1
ATOM 1572 C C . GLN A 1 206 ? -5.888 -0.934 -7.262 1.00 97.56 206 GLN A C 1
ATOM 1574 O O . GLN A 1 206 ? -6.872 -1.539 -6.850 1.00 97.56 206 GLN A O 1
ATOM 1579 N N . LEU A 1 207 ? -4.724 -1.544 -7.514 1.00 97.62 207 LEU A N 1
ATOM 1580 C CA . LEU A 1 207 ? -4.495 -2.978 -7.323 1.00 97.62 207 LEU A CA 1
ATOM 1581 C C . LEU A 1 207 ? -4.756 -3.414 -5.876 1.00 97.62 207 LEU A C 1
ATOM 1583 O O . LEU A 1 207 ? -5.547 -4.329 -5.678 1.00 97.62 207 LEU A O 1
ATOM 1587 N N . ILE A 1 208 ? -4.118 -2.772 -4.889 1.00 98.00 208 ILE A N 1
ATOM 1588 C CA . ILE A 1 208 ? -4.248 -3.166 -3.475 1.00 98.00 208 ILE A CA 1
ATOM 1589 C C . ILE A 1 208 ? -5.684 -2.958 -2.978 1.00 98.00 208 ILE A C 1
ATOM 1591 O O . ILE A 1 208 ? -6.297 -3.899 -2.486 1.00 98.00 208 ILE A O 1
ATOM 1595 N N . LEU A 1 209 ? -6.256 -1.766 -3.189 1.00 97.75 209 LEU A N 1
ATOM 1596 C CA . LEU A 1 209 ? -7.615 -1.460 -2.726 1.00 97.75 209 LEU A CA 1
ATOM 1597 C C . LEU A 1 209 ? -8.671 -2.379 -3.365 1.00 97.75 209 LEU A C 1
ATOM 1599 O O . LEU A 1 209 ? -9.587 -2.819 -2.680 1.00 97.75 209 LEU A O 1
ATOM 1603 N N . THR A 1 210 ? -8.529 -2.720 -4.652 1.00 97.75 210 THR A N 1
ATOM 1604 C CA . THR A 1 210 ? -9.470 -3.637 -5.324 1.00 97.75 210 THR A CA 1
ATOM 1605 C C . THR A 1 210 ? -9.258 -5.091 -4.898 1.00 97.75 210 THR A C 1
ATOM 1607 O O . THR A 1 210 ? -10.236 -5.812 -4.744 1.00 97.75 210 THR A O 1
ATOM 1610 N N . ARG A 1 211 ? -8.006 -5.537 -4.692 1.00 97.19 211 ARG A N 1
ATOM 1611 C CA . ARG A 1 211 ? -7.693 -6.893 -4.196 1.00 97.19 211 ARG A CA 1
ATOM 1612 C C . ARG A 1 211 ? -8.330 -7.140 -2.829 1.00 97.19 211 ARG A C 1
ATOM 1614 O O . ARG A 1 211 ? -8.892 -8.205 -2.610 1.00 97.19 211 ARG A O 1
ATOM 1621 N N . ASP A 1 212 ? -8.255 -6.143 -1.955 1.00 97.19 212 ASP A N 1
ATOM 1622 C CA . ASP A 1 212 ? -8.722 -6.225 -0.570 1.00 97.19 212 ASP A CA 1
ATOM 1623 C C . ASP A 1 212 ? -10.182 -5.761 -0.414 1.00 97.19 212 ASP A C 1
ATOM 1625 O O . ASP A 1 212 ? -10.626 -5.494 0.697 1.00 97.19 212 ASP A O 1
ATOM 1629 N N . ASN A 1 213 ? -10.936 -5.620 -1.516 1.00 97.81 213 ASN A N 1
ATOM 1630 C CA . ASN A 1 213 ? -12.332 -5.160 -1.535 1.00 97.81 213 ASN A CA 1
ATOM 1631 C C . ASN A 1 213 ? -12.582 -3.879 -0.711 1.00 97.81 213 ASN A C 1
ATOM 1633 O O . ASN A 1 213 ? -13.608 -3.762 -0.045 1.00 97.81 213 ASN A O 1
ATOM 1637 N N . TYR A 1 214 ? -11.633 -2.936 -0.712 1.00 97.62 214 TYR A N 1
ATOM 1638 C CA . TYR A 1 214 ? -11.665 -1.718 0.111 1.00 97.62 214 TYR A CA 1
ATOM 1639 C C . TYR A 1 214 ? -11.935 -1.996 1.604 1.00 97.62 214 TYR A C 1
ATOM 1641 O O . TYR A 1 214 ? -12.551 -1.193 2.297 1.00 97.62 214 TYR A O 1
ATOM 1649 N N . THR A 1 215 ? -11.486 -3.145 2.110 1.00 95.94 215 THR A N 1
ATOM 1650 C CA . THR A 1 215 ? -11.680 -3.587 3.495 1.00 95.94 215 THR A CA 1
ATOM 1651 C C . THR A 1 215 ? -10.384 -3.379 4.273 1.00 95.94 215 THR A C 1
ATOM 1653 O O . THR A 1 215 ? -9.312 -3.795 3.835 1.00 95.94 215 THR A O 1
ATOM 1656 N N . CYS A 1 216 ? -10.450 -2.694 5.413 1.00 95.62 216 CYS A N 1
ATOM 1657 C CA . CYS A 1 216 ? -9.299 -2.441 6.272 1.00 95.62 216 CYS A CA 1
ATOM 1658 C C . CYS A 1 216 ? -8.799 -3.751 6.893 1.00 95.62 216 CYS A C 1
ATOM 1660 O O . CYS A 1 216 ? -9.539 -4.414 7.619 1.00 95.62 216 CYS A O 1
ATOM 1662 N N . ARG A 1 217 ? -7.519 -4.086 6.677 1.00 92.94 217 ARG A N 1
ATOM 1663 C CA . ARG A 1 217 ? -6.885 -5.318 7.182 1.00 92.94 217 ARG A CA 1
ATOM 1664 C C . ARG A 1 217 ? -6.952 -5.486 8.708 1.00 92.94 217 ARG A C 1
ATOM 1666 O O . ARG A 1 217 ? -6.859 -6.620 9.180 1.00 92.94 217 ARG A O 1
ATOM 1673 N N . PHE A 1 218 ? -7.093 -4.381 9.443 1.00 89.00 218 PHE A N 1
ATOM 1674 C CA . PHE A 1 218 ? -7.079 -4.331 10.908 1.00 89.00 218 PHE A CA 1
ATOM 1675 C C . PHE A 1 218 ? -8.478 -4.390 11.531 1.00 89.00 218 PHE A C 1
ATOM 1677 O O . PHE A 1 218 ? -8.743 -5.271 12.337 1.00 89.00 218 PHE A O 1
ATOM 1684 N N . CYS A 1 219 ? -9.370 -3.463 11.164 1.00 89.50 219 CYS A N 1
ATOM 1685 C CA . CYS A 1 219 ? -10.683 -3.310 11.804 1.00 89.50 219 CYS A CA 1
ATOM 1686 C C . CYS A 1 219 ? -11.867 -3.813 10.963 1.00 89.50 219 CYS A C 1
ATOM 1688 O O . CYS A 1 219 ? -13.005 -3.692 11.400 1.00 89.50 219 CYS A O 1
ATOM 1690 N N . GLY A 1 220 ? -11.643 -4.308 9.740 1.00 92.56 220 GLY A N 1
ATOM 1691 C CA . GLY A 1 220 ? -12.708 -4.790 8.847 1.00 92.56 220 GLY A CA 1
ATOM 1692 C C . GLY A 1 220 ? -13.615 -3.707 8.239 1.00 92.56 220 GLY A C 1
ATOM 1693 O O . GLY A 1 220 ? -14.357 -3.994 7.306 1.00 92.56 220 GLY A O 1
ATOM 1694 N N . ASN A 1 221 ? -13.540 -2.457 8.704 1.00 94.62 221 ASN A N 1
ATOM 1695 C CA . ASN A 1 221 ? -14.295 -1.333 8.141 1.00 94.62 221 ASN A CA 1
ATOM 1696 C C . ASN A 1 221 ? -13.756 -0.895 6.766 1.00 94.62 221 ASN A C 1
ATOM 1698 O O . ASN A 1 221 ? -12.666 -1.294 6.354 1.00 94.62 221 ASN A O 1
ATOM 1702 N N . TYR A 1 222 ? -14.490 -0.024 6.067 1.00 96.94 222 TYR A N 1
ATOM 1703 C CA . TYR A 1 222 ? -14.050 0.536 4.785 1.00 96.94 222 TYR A CA 1
ATOM 1704 C C . TYR A 1 222 ? -12.674 1.222 4.894 1.00 96.94 222 TYR A C 1
ATOM 1706 O O . TYR A 1 222 ? -12.428 2.037 5.787 1.00 96.94 222 TYR A O 1
ATOM 1714 N N . GLY A 1 223 ? -11.781 0.901 3.960 1.00 96.50 223 GLY A N 1
ATOM 1715 C CA . GLY A 1 223 ? -10.436 1.443 3.849 1.00 96.50 223 GLY A CA 1
ATOM 1716 C C . GLY A 1 223 ? -10.159 1.996 2.454 1.00 96.50 223 GLY A C 1
ATOM 1717 O O . GLY A 1 223 ? -10.457 1.374 1.436 1.00 96.50 223 GLY A O 1
ATOM 1718 N N . ASP A 1 224 ? -9.552 3.177 2.408 1.00 95.88 224 ASP A N 1
ATOM 1719 C CA . ASP A 1 224 ? -9.131 3.845 1.179 1.00 95.88 224 ASP A CA 1
ATOM 1720 C C . ASP A 1 224 ? -7.620 4.130 1.152 1.00 95.88 224 ASP A C 1
ATOM 1722 O O . ASP A 1 224 ? -7.104 4.660 0.166 1.00 95.88 224 ASP A O 1
ATOM 1726 N N . THR A 1 225 ? -6.870 3.784 2.201 1.00 95.56 225 THR A N 1
ATOM 1727 C CA . THR A 1 225 ? -5.413 3.959 2.266 1.00 95.56 225 THR A CA 1
ATOM 1728 C C . THR A 1 225 ? -4.670 2.645 2.019 1.00 95.56 225 THR A C 1
ATOM 1730 O O . THR A 1 225 ? -5.258 1.566 2.021 1.00 95.56 225 THR A O 1
ATOM 1733 N N . ILE A 1 226 ? -3.368 2.745 1.750 1.00 96.06 226 ILE A N 1
ATOM 1734 C CA . ILE A 1 226 ? -2.459 1.594 1.732 1.00 96.06 226 ILE A CA 1
ATOM 1735 C C . ILE A 1 226 ? -1.506 1.780 2.900 1.00 96.06 226 ILE A C 1
ATOM 1737 O O . ILE A 1 226 ? -1.008 2.892 3.097 1.00 96.06 226 ILE A O 1
ATOM 1741 N N . ASP A 1 227 ? -1.222 0.696 3.602 1.00 93.81 227 ASP A N 1
ATOM 1742 C CA . ASP A 1 227 ? -0.172 0.620 4.611 1.00 93.81 227 ASP A CA 1
ATOM 1743 C C . ASP A 1 227 ? 0.775 -0.557 4.294 1.00 93.81 227 ASP A C 1
ATOM 1745 O O . ASP A 1 227 ? 0.472 -1.413 3.452 1.00 93.81 227 ASP A O 1
ATOM 1749 N N . HIS A 1 228 ? 1.964 -0.533 4.895 1.00 93.56 228 HIS A N 1
ATOM 1750 C CA . HIS A 1 228 ? 3.040 -1.498 4.694 1.00 93.56 228 HIS A CA 1
ATOM 1751 C C . HIS A 1 228 ? 3.141 -2.457 5.877 1.00 93.56 228 HIS A C 1
ATOM 1753 O O . HIS A 1 228 ? 3.188 -1.998 7.017 1.00 93.56 228 HIS A O 1
ATOM 1759 N N . GLU A 1 229 ? 3.251 -3.756 5.593 1.00 91.12 229 GLU A N 1
ATOM 1760 C CA . GLU A 1 229 ? 3.353 -4.805 6.617 1.00 91.12 229 GLU A CA 1
ATOM 1761 C C . GLU A 1 229 ? 4.607 -4.610 7.472 1.00 91.12 229 GLU A C 1
ATOM 1763 O O . GLU A 1 229 ? 4.519 -4.130 8.603 1.00 91.12 229 GLU A O 1
ATOM 1768 N N . LEU A 1 230 ? 5.777 -4.788 6.858 1.00 89.12 230 LEU A N 1
ATOM 1769 C CA . LEU A 1 230 ? 7.018 -4.200 7.340 1.00 89.12 230 LEU A CA 1
ATOM 1770 C C . LEU A 1 230 ? 7.037 -2.709 6.944 1.00 89.12 230 LEU A C 1
ATOM 1772 O O . LEU A 1 230 ? 6.998 -2.404 5.743 1.00 89.12 230 LEU A O 1
ATOM 1776 N N . PRO A 1 231 ? 7.138 -1.752 7.887 1.00 89.19 231 PRO A N 1
ATOM 1777 C CA . PRO A 1 231 ? 7.193 -0.326 7.572 1.00 89.19 231 PRO A CA 1
ATOM 1778 C C . PRO A 1 231 ? 8.397 0.050 6.704 1.00 89.19 231 PRO A C 1
ATOM 1780 O O . PRO A 1 231 ? 9.496 -0.488 6.852 1.00 89.19 231 PRO A O 1
ATOM 1783 N N . ARG A 1 232 ? 8.241 1.072 5.852 1.00 88.25 232 ARG A N 1
ATOM 1784 C CA . ARG A 1 232 ? 9.331 1.570 4.984 1.00 88.25 232 ARG A CA 1
ATOM 1785 C C . ARG A 1 232 ? 10.586 1.996 5.754 1.00 88.25 232 ARG A C 1
ATOM 1787 O O . ARG A 1 232 ? 11.686 1.853 5.230 1.00 88.25 232 ARG A O 1
ATOM 1794 N N . ALA A 1 233 ? 10.428 2.499 6.980 1.00 86.88 233 ALA A N 1
ATOM 1795 C CA . ALA A 1 233 ? 11.537 2.867 7.862 1.00 86.88 233 ALA A CA 1
ATOM 1796 C C . ALA A 1 233 ? 12.349 1.651 8.356 1.00 86.88 233 ALA A C 1
ATOM 1798 O O . ALA A 1 233 ? 13.540 1.787 8.609 1.00 86.88 233 ALA A O 1
ATOM 1799 N N . LYS A 1 234 ? 11.728 0.464 8.430 1.00 85.62 234 LYS A N 1
ATOM 1800 C CA . LYS A 1 234 ? 12.366 -0.820 8.769 1.00 85.62 234 LYS A CA 1
ATOM 1801 C C . LYS A 1 234 ? 12.817 -1.605 7.518 1.00 85.62 234 LYS A C 1
ATOM 1803 O O . LYS A 1 234 ? 13.059 -2.802 7.590 1.00 85.62 234 LYS A O 1
ATOM 1808 N N . GLY A 1 235 ? 12.903 -0.948 6.355 1.00 86.56 235 GLY A N 1
ATOM 1809 C CA . GLY A 1 235 ? 13.310 -1.560 5.082 1.00 86.56 235 GLY A CA 1
ATOM 1810 C C . GLY A 1 235 ? 12.163 -2.064 4.199 1.00 86.56 235 GLY A C 1
ATOM 1811 O O . GLY A 1 235 ? 12.409 -2.446 3.058 1.00 86.56 235 GLY A O 1
ATOM 1812 N N . GLY A 1 236 ? 10.908 -2.004 4.651 1.00 90.06 236 GLY A N 1
ATOM 1813 C CA . GLY A 1 236 ? 9.751 -2.494 3.899 1.00 90.06 236 GLY A CA 1
ATOM 1814 C C . GLY A 1 236 ? 9.594 -1.892 2.500 1.00 90.06 236 GLY A C 1
ATOM 1815 O O . GLY A 1 236 ? 9.678 -0.677 2.293 1.00 90.06 236 GLY A O 1
ATOM 1816 N N . HIS A 1 237 ? 9.357 -2.746 1.505 1.00 94.56 237 HIS A N 1
ATOM 1817 C CA . HIS A 1 237 ? 9.233 -2.338 0.106 1.00 94.56 237 HIS A CA 1
ATOM 1818 C C . HIS A 1 237 ? 7.767 -2.161 -0.315 1.00 94.56 237 HIS A C 1
ATOM 1820 O O . HIS A 1 237 ? 6.843 -2.703 0.282 1.00 94.56 237 HIS A O 1
ATOM 1826 N N . THR A 1 238 ? 7.525 -1.372 -1.366 1.00 95.62 238 THR A N 1
ATOM 1827 C CA . THR A 1 238 ? 6.174 -1.197 -1.931 1.00 95.62 238 THR A CA 1
ATOM 1828 C C . THR A 1 238 ? 5.903 -2.287 -2.966 1.00 95.62 238 THR A C 1
ATOM 1830 O O . THR A 1 238 ? 6.131 -2.084 -4.167 1.00 95.62 238 THR A O 1
ATOM 1833 N N . THR A 1 239 ? 5.459 -3.444 -2.476 1.00 96.81 239 THR A N 1
ATOM 1834 C CA . THR A 1 239 ? 5.158 -4.658 -3.247 1.00 96.81 239 THR A CA 1
ATOM 1835 C C . THR A 1 239 ? 3.745 -5.157 -2.937 1.00 96.81 239 THR A C 1
ATOM 1837 O O . THR A 1 239 ? 3.203 -4.820 -1.890 1.00 96.81 239 THR A O 1
ATOM 1840 N N . PRO A 1 240 ? 3.108 -5.941 -3.827 1.00 95.81 240 PRO A N 1
ATOM 1841 C CA . PRO A 1 240 ? 1.829 -6.574 -3.515 1.00 95.81 240 PRO A CA 1
ATOM 1842 C C . PRO A 1 240 ? 1.854 -7.467 -2.269 1.00 95.81 240 PRO A C 1
ATOM 1844 O O . PRO A 1 240 ? 0.828 -7.569 -1.612 1.00 95.81 240 PRO A O 1
ATOM 1847 N N . ALA A 1 241 ? 2.988 -8.096 -1.940 1.00 93.62 241 ALA A N 1
ATOM 1848 C CA . ALA A 1 241 ? 3.116 -8.893 -0.720 1.00 93.62 241 ALA A CA 1
ATOM 1849 C C . ALA A 1 241 ? 3.097 -8.006 0.539 1.00 93.62 241 ALA A C 1
ATOM 1851 O O . ALA A 1 241 ? 2.232 -8.180 1.382 1.00 93.62 241 ALA A O 1
ATOM 1852 N N . ASN A 1 242 ? 3.966 -6.991 0.605 1.00 95.19 242 ASN A N 1
ATOM 1853 C CA . ASN A 1 242 ? 4.166 -6.139 1.785 1.00 95.19 242 ASN A CA 1
ATOM 1854 C C . ASN A 1 242 ? 3.158 -4.967 1.901 1.00 95.19 242 ASN A C 1
ATOM 1856 O O . ASN A 1 242 ? 3.449 -3.963 2.552 1.00 95.19 242 ASN A O 1
ATOM 1860 N N . CYS A 1 243 ? 2.012 -5.005 1.212 1.00 96.31 243 CYS A N 1
ATOM 1861 C CA . CYS A 1 243 ? 1.024 -3.917 1.220 1.00 96.31 243 CYS A CA 1
ATOM 1862 C C . CYS A 1 243 ? -0.415 -4.436 1.271 1.00 96.31 243 CYS A C 1
ATOM 1864 O O . CYS A 1 243 ? -0.789 -5.327 0.503 1.00 96.31 243 CYS A O 1
ATOM 1866 N N . TYR A 1 244 ? -1.249 -3.785 2.080 1.00 96.25 244 TYR A N 1
ATOM 1867 C CA . TYR A 1 244 ? -2.685 -4.056 2.208 1.00 96.25 244 TYR A CA 1
ATOM 1868 C C . TYR A 1 244 ? -3.501 -2.765 2.346 1.00 96.25 244 TYR A C 1
ATOM 1870 O O . TYR A 1 244 ? -2.969 -1.675 2.580 1.00 96.25 244 TYR A O 1
ATOM 1878 N N . CYS A 1 245 ? -4.812 -2.895 2.175 1.00 97.31 245 CYS A N 1
ATOM 1879 C CA . CYS A 1 245 ? -5.790 -1.847 2.416 1.00 97.31 245 CYS A CA 1
ATOM 1880 C C . CYS A 1 245 ? -5.947 -1.544 3.917 1.00 97.31 245 CYS A C 1
ATOM 1882 O O . CYS A 1 245 ? -6.081 -2.447 4.745 1.00 97.31 245 CYS A O 1
ATOM 1884 N N . ALA A 1 246 ? -5.974 -0.257 4.264 1.00 95.69 246 ALA A N 1
ATOM 1885 C CA . ALA A 1 246 ? -6.221 0.229 5.618 1.00 95.69 246 ALA A CA 1
ATOM 1886 C C . ALA A 1 246 ? -7.150 1.454 5.596 1.00 95.69 246 ALA A C 1
ATOM 1888 O O . ALA A 1 246 ? -7.109 2.264 4.664 1.00 95.69 246 ALA A O 1
ATOM 1889 N N . CYS A 1 247 ? -7.966 1.638 6.634 1.00 95.06 247 CYS A N 1
ATOM 1890 C CA . CYS A 1 247 ? -8.632 2.919 6.874 1.00 95.06 247 CYS A CA 1
ATOM 1891 C C . CYS A 1 247 ? -7.628 3.953 7.412 1.00 95.06 247 CYS A C 1
ATOM 1893 O O . CYS A 1 247 ? -6.583 3.594 7.962 1.00 95.06 247 CYS A O 1
ATOM 1895 N N . TYR A 1 248 ? -7.949 5.239 7.254 1.00 93.38 248 TYR A N 1
ATOM 1896 C CA . TYR A 1 248 ? -7.101 6.346 7.708 1.00 93.38 248 TYR A CA 1
ATOM 1897 C C . TYR A 1 248 ? -6.730 6.235 9.198 1.00 93.38 248 TYR A C 1
ATOM 1899 O O . TYR A 1 248 ? -5.567 6.395 9.556 1.00 93.38 248 TYR A O 1
ATOM 1907 N N . GLU A 1 249 ? -7.695 5.897 10.055 1.00 91.06 249 GLU A N 1
ATOM 1908 C CA . GLU A 1 249 ? -7.504 5.824 11.506 1.00 91.06 249 GLU A CA 1
ATOM 1909 C C . GLU A 1 249 ? -6.543 4.704 11.932 1.00 91.06 249 GLU A C 1
ATOM 1911 O O . GLU A 1 249 ? -5.580 4.966 12.651 1.00 91.06 249 GLU A O 1
ATOM 1916 N N . CYS A 1 250 ? -6.736 3.470 11.448 1.00 90.44 250 CYS A N 1
ATOM 1917 C CA . CYS A 1 250 ? -5.828 2.365 11.770 1.00 90.44 250 CYS A CA 1
ATOM 1918 C C . CYS A 1 250 ? -4.415 2.600 11.217 1.00 90.44 250 CYS A C 1
ATOM 1920 O O . CYS A 1 250 ? -3.442 2.290 11.899 1.00 90.44 250 CYS A O 1
ATOM 1922 N N . ASN A 1 251 ? -4.298 3.182 10.018 1.00 90.62 251 ASN A N 1
ATOM 1923 C CA . ASN A 1 251 ? -3.010 3.532 9.413 1.00 90.62 251 ASN A CA 1
ATOM 1924 C C . ASN A 1 251 ? -2.245 4.543 10.296 1.00 90.62 251 ASN A C 1
ATOM 1926 O O . ASN A 1 251 ? -1.096 4.309 10.670 1.00 90.62 251 ASN A O 1
ATOM 1930 N N . GLN A 1 252 ? -2.926 5.603 10.749 1.00 87.94 252 GLN A N 1
ATOM 1931 C CA . GLN A 1 252 ? -2.352 6.593 11.669 1.00 87.94 252 GLN A CA 1
ATOM 1932 C C . GLN A 1 252 ? -2.038 6.007 13.060 1.00 87.94 252 GLN A C 1
ATOM 1934 O O . GLN A 1 252 ? -0.994 6.326 13.625 1.00 87.94 252 GLN A O 1
ATOM 1939 N N . ARG A 1 253 ? -2.885 5.115 13.605 1.00 86.44 253 ARG A N 1
ATOM 1940 C CA . ARG A 1 253 ? -2.636 4.418 14.887 1.00 86.44 253 ARG A CA 1
ATOM 1941 C C . ARG A 1 253 ? -1.436 3.462 14.829 1.00 86.44 253 ARG A C 1
ATOM 1943 O O . ARG A 1 253 ? -0.739 3.312 15.837 1.00 86.44 253 ARG A O 1
ATOM 1950 N N . LYS A 1 254 ? -1.186 2.799 13.695 1.00 82.19 254 LYS A N 1
ATOM 1951 C CA . LYS A 1 254 ? -0.016 1.921 13.515 1.00 82.19 254 LYS A CA 1
ATOM 1952 C C . LYS A 1 254 ? 1.272 2.726 13.359 1.00 82.19 254 LYS A C 1
ATOM 1954 O O . LYS A 1 254 ? 2.264 2.421 14.024 1.00 82.19 254 LYS A O 1
ATOM 1959 N N . ALA A 1 255 ? 1.245 3.763 12.521 1.00 81.06 255 ALA A N 1
ATOM 1960 C CA . ALA A 1 255 ? 2.400 4.593 12.191 1.00 81.06 255 ALA A CA 1
ATOM 1961 C C . ALA A 1 255 ? 3.633 3.746 11.794 1.00 81.06 255 ALA A C 1
ATOM 1963 O O . ALA A 1 255 ? 3.617 3.060 10.775 1.00 81.06 255 ALA A O 1
ATOM 1964 N N . ASN A 1 256 ? 4.704 3.778 12.595 1.00 74.94 256 ASN A N 1
ATOM 1965 C CA . ASN A 1 256 ? 5.968 3.080 12.316 1.00 74.94 256 ASN A CA 1
ATOM 1966 C C . ASN A 1 256 ? 6.093 1.703 13.002 1.00 74.94 256 ASN A C 1
ATOM 1968 O O . ASN A 1 256 ? 7.166 1.092 12.934 1.00 74.94 256 ASN A O 1
ATOM 1972 N N . ARG A 1 257 ? 5.039 1.224 13.677 1.00 76.75 257 ARG A N 1
ATOM 1973 C CA . ARG A 1 257 ? 5.009 -0.111 14.293 1.00 76.75 257 ARG A CA 1
ATOM 1974 C C . ARG A 1 257 ? 4.898 -1.208 13.247 1.00 76.75 257 ARG A C 1
ATOM 1976 O O . ARG A 1 257 ? 4.421 -0.975 12.133 1.00 76.75 257 ARG A O 1
ATOM 1983 N N . ASP A 1 258 ? 5.364 -2.393 13.620 1.00 77.00 258 ASP A N 1
ATOM 1984 C CA . ASP A 1 258 ? 5.150 -3.582 12.797 1.00 77.00 258 ASP A CA 1
ATOM 1985 C C . ASP A 1 258 ? 3.667 -4.000 12.775 1.00 77.00 258 ASP A C 1
ATOM 1987 O O . ASP A 1 258 ? 2.881 -3.528 13.601 1.00 77.00 258 ASP A O 1
ATOM 1991 N N . VAL A 1 259 ? 3.259 -4.859 11.835 1.00 78.81 259 VAL A N 1
ATOM 1992 C CA . VAL A 1 259 ? 1.885 -5.389 11.820 1.00 78.81 259 VAL A CA 1
ATOM 1993 C C . VAL A 1 259 ? 1.631 -6.274 13.021 1.00 78.81 259 VAL A C 1
ATOM 1995 O O . VAL A 1 259 ? 0.621 -6.067 13.686 1.00 78.81 259 VAL A O 1
ATOM 1998 N N . ASP A 1 260 ? 2.536 -7.201 13.328 1.00 75.44 260 ASP A N 1
ATOM 1999 C CA . ASP A 1 260 ? 2.327 -8.152 14.423 1.00 75.44 260 ASP A CA 1
ATOM 2000 C C . ASP A 1 260 ? 2.245 -7.409 15.765 1.00 75.44 260 ASP A C 1
ATOM 2002 O O . ASP A 1 260 ? 1.295 -7.575 16.526 1.00 75.44 260 ASP A O 1
ATOM 2006 N N . GLU A 1 261 ? 3.177 -6.479 15.989 1.00 77.38 261 GLU A N 1
ATOM 2007 C CA . GLU A 1 261 ? 3.205 -5.553 17.130 1.00 77.38 261 GLU A CA 1
ATOM 2008 C C . GLU A 1 261 ? 1.887 -4.762 17.274 1.00 77.38 261 GLU A C 1
ATOM 2010 O O . GLU A 1 261 ? 1.362 -4.593 18.377 1.00 77.38 261 GLU A O 1
ATOM 2015 N N . PHE A 1 262 ? 1.328 -4.278 16.160 1.00 79.44 262 PHE A N 1
ATOM 2016 C CA . PHE A 1 262 ? 0.086 -3.508 16.165 1.00 79.44 262 PHE A CA 1
ATOM 2017 C C . PHE A 1 262 ? -1.165 -4.377 16.347 1.00 79.44 262 PHE A C 1
ATOM 2019 O O . PHE A 1 262 ? -2.086 -3.962 17.050 1.00 79.44 262 PHE A O 1
ATOM 2026 N N . ILE A 1 263 ? -1.206 -5.573 15.751 1.00 78.75 263 ILE A N 1
ATOM 2027 C CA . ILE A 1 263 ? -2.306 -6.530 15.921 1.00 78.75 263 ILE A CA 1
ATOM 2028 C C . ILE A 1 263 ? -2.351 -7.023 17.368 1.00 78.75 263 ILE A C 1
ATOM 2030 O O . ILE A 1 263 ? -3.432 -7.017 17.950 1.00 78.75 263 ILE A O 1
ATOM 2034 N N . HIS A 1 264 ? -1.209 -7.364 17.973 1.00 78.19 264 HIS A N 1
ATOM 2035 C CA . HIS A 1 264 ? -1.151 -7.752 19.384 1.00 78.19 264 HIS A CA 1
ATOM 2036 C C . HIS A 1 264 ? -1.714 -6.652 20.296 1.00 78.19 264 HIS A C 1
ATOM 2038 O O . HIS A 1 264 ? -2.640 -6.917 21.065 1.00 78.19 264 HIS A O 1
ATOM 2044 N N . ALA A 1 265 ? -1.264 -5.403 20.124 1.00 75.38 265 ALA A N 1
ATOM 2045 C CA . ALA A 1 265 ? -1.790 -4.267 20.882 1.00 75.38 265 ALA A CA 1
ATOM 2046 C C . ALA A 1 265 ? -3.306 -4.052 20.675 1.00 75.38 265 ALA A C 1
ATOM 2048 O O . ALA A 1 265 ? -4.023 -3.780 21.634 1.00 75.38 265 ALA A O 1
ATOM 2049 N N . LEU A 1 266 ? -3.815 -4.213 19.444 1.00 74.12 266 LEU A N 1
ATOM 2050 C CA . LEU A 1 266 ? -5.256 -4.154 19.162 1.00 74.12 266 LEU A CA 1
ATOM 2051 C C . LEU A 1 266 ? -6.035 -5.278 19.859 1.00 74.12 266 LEU A C 1
ATOM 2053 O O . LEU A 1 266 ? -7.126 -5.031 20.368 1.00 74.12 266 LEU A O 1
ATOM 2057 N N . THR A 1 267 ? -5.505 -6.505 19.884 1.00 75.38 267 THR A N 1
ATOM 2058 C CA . THR A 1 267 ? -6.173 -7.629 20.557 1.00 75.38 267 THR A CA 1
ATOM 2059 C C . THR A 1 267 ? -6.199 -7.468 22.073 1.00 75.38 267 THR A C 1
ATOM 2061 O O . THR A 1 267 ? -7.220 -7.767 22.683 1.00 75.38 267 THR A O 1
ATOM 2064 N N . GLU A 1 268 ? -5.135 -6.939 22.682 1.00 75.00 268 GLU A N 1
ATOM 2065 C CA . GLU A 1 268 ? -5.108 -6.636 24.118 1.00 75.00 268 GLU A CA 1
ATOM 2066 C C . GLU A 1 268 ? -6.110 -5.530 24.480 1.00 75.00 268 GLU A C 1
ATOM 2068 O O . GLU A 1 268 ? -6.897 -5.699 25.409 1.00 75.00 268 GLU A O 1
ATOM 2073 N N . GLU A 1 269 ? -6.157 -4.440 23.709 1.00 75.75 269 GLU A N 1
ATOM 2074 C CA . GLU A 1 269 ? -7.118 -3.341 23.894 1.00 75.75 269 GLU A CA 1
ATOM 2075 C C . GLU A 1 269 ? -8.573 -3.827 23.763 1.00 75.75 269 GLU A C 1
ATOM 2077 O O . GLU A 1 269 ? -9.406 -3.525 24.619 1.00 75.75 269 GLU A O 1
ATOM 2082 N N . MET A 1 270 ? -8.870 -4.658 22.757 1.00 74.56 270 MET A N 1
ATOM 2083 C CA . MET A 1 270 ? -10.188 -5.284 22.594 1.00 74.56 270 MET A CA 1
ATOM 2084 C C . MET A 1 270 ? -10.559 -6.207 23.763 1.00 74.56 270 MET A C 1
ATOM 2086 O O . MET A 1 270 ? -11.701 -6.170 24.218 1.00 74.56 270 MET A O 1
ATOM 2090 N N . LEU A 1 271 ? -9.619 -7.011 24.273 1.00 79.19 271 LEU A N 1
ATOM 2091 C CA . LEU A 1 271 ? -9.856 -7.890 25.425 1.00 79.19 271 LEU A CA 1
ATOM 2092 C C . LEU A 1 271 ? -10.094 -7.099 26.718 1.00 79.19 271 LEU A C 1
ATOM 2094 O O . LEU A 1 271 ? -10.941 -7.490 27.520 1.00 79.19 271 LEU A O 1
ATOM 2098 N N . VAL A 1 272 ? -9.392 -5.977 26.919 1.00 80.19 272 VAL A N 1
ATOM 2099 C CA . VAL A 1 272 ? -9.620 -5.080 28.065 1.00 80.19 272 VAL A CA 1
ATOM 2100 C C . VAL A 1 272 ? -11.018 -4.465 28.005 1.00 80.19 272 VAL A C 1
ATOM 2102 O O . VAL A 1 272 ? -11.732 -4.514 29.005 1.00 80.19 272 VAL A O 1
ATOM 2105 N N . LEU A 1 273 ? -11.442 -3.955 26.844 1.00 75.75 273 LEU A N 1
ATOM 2106 C CA . LEU A 1 273 ? -12.791 -3.405 26.662 1.00 75.75 273 LEU A CA 1
ATOM 2107 C C . LEU A 1 273 ? -13.872 -4.469 26.893 1.00 75.75 273 LEU A C 1
ATOM 2109 O O . LEU A 1 273 ? -14.829 -4.231 27.625 1.00 75.75 273 LEU A O 1
ATOM 2113 N N . GLN A 1 274 ? -13.688 -5.670 26.341 1.00 76.50 274 GLN A N 1
ATOM 2114 C CA . GLN A 1 274 ? -14.631 -6.775 26.510 1.00 76.50 274 GLN A CA 1
ATOM 2115 C C . GLN A 1 274 ? -14.709 -7.251 27.973 1.00 76.50 274 GLN A C 1
ATOM 2117 O O . GLN A 1 274 ? -15.781 -7.626 28.446 1.00 76.50 274 GLN A O 1
ATOM 2122 N N . LYS A 1 275 ? -13.599 -7.187 28.722 1.00 79.75 275 LYS A N 1
ATOM 2123 C CA . LYS A 1 275 ? -13.575 -7.451 30.169 1.00 79.75 275 LYS A CA 1
ATOM 2124 C C . LYS A 1 275 ? -14.313 -6.371 30.964 1.00 79.75 275 LYS A C 1
ATOM 2126 O O . LYS A 1 275 ? -15.109 -6.725 31.825 1.00 79.75 275 LYS A O 1
ATOM 2131 N N . GLN A 1 276 ? -14.105 -5.091 30.647 1.00 81.94 276 GLN A N 1
ATOM 2132 C CA . GLN A 1 276 ? -14.820 -3.973 31.280 1.00 81.94 276 GLN A CA 1
ATOM 2133 C C . GLN A 1 276 ? -16.332 -4.039 31.025 1.00 81.94 276 GLN A C 1
ATOM 2135 O O . GLN A 1 276 ? -17.124 -3.799 31.932 1.00 81.94 276 GLN A O 1
ATOM 2140 N N . GLU A 1 277 ? -16.747 -4.407 29.811 1.00 80.00 277 GLU A N 1
ATOM 2141 C CA . GLU A 1 277 ? -18.160 -4.587 29.467 1.00 80.00 277 GLU A CA 1
ATOM 2142 C C . GLU A 1 277 ? -18.783 -5.765 30.237 1.00 80.00 277 GLU A C 1
ATOM 2144 O O . GLU A 1 277 ? -19.884 -5.638 30.773 1.00 80.00 277 GLU A O 1
ATOM 2149 N N . LEU A 1 278 ? -18.057 -6.882 30.385 1.00 77.56 278 LEU A N 1
ATOM 2150 C CA . LEU A 1 278 ? -18.479 -8.009 31.226 1.00 77.56 278 LEU A CA 1
ATOM 2151 C C . LEU A 1 278 ? -18.574 -7.635 32.714 1.00 77.56 278 LEU A C 1
ATOM 2153 O O . LEU A 1 278 ? -19.545 -8.021 33.362 1.00 77.56 278 LEU A O 1
ATOM 2157 N N . GLU A 1 279 ? -17.609 -6.885 33.249 1.00 81.38 279 GLU A N 1
ATOM 2158 C CA . GLU A 1 279 ? -17.622 -6.380 34.632 1.00 81.38 279 GLU A CA 1
ATOM 2159 C C . GLU A 1 279 ? -18.837 -5.466 34.866 1.00 81.38 279 GLU A C 1
ATOM 2161 O O . GLU A 1 279 ? -19.624 -5.707 35.780 1.00 81.38 279 GLU A O 1
ATOM 2166 N N . HIS A 1 280 ? -19.087 -4.510 33.968 1.00 78.00 280 HIS A N 1
ATOM 2167 C CA . HIS A 1 280 ? -20.246 -3.616 34.027 1.00 78.00 280 HIS A CA 1
ATOM 2168 C C . HIS A 1 280 ? -21.589 -4.368 33.934 1.00 78.00 280 HIS A C 1
ATOM 2170 O O . HIS A 1 280 ? -22.536 -4.060 34.661 1.00 78.00 280 HIS A O 1
ATOM 2176 N N . VAL A 1 281 ? -21.692 -5.390 33.073 1.00 75.94 281 VAL A N 1
ATOM 2177 C CA . VAL A 1 281 ? -22.883 -6.258 32.985 1.00 75.94 281 VAL A CA 1
ATOM 2178 C C . VAL A 1 281 ? -23.071 -7.088 34.261 1.00 75.94 281 VAL A C 1
ATOM 2180 O O . VAL A 1 281 ? -24.208 -7.268 34.702 1.00 75.94 281 VAL A O 1
ATOM 2183 N N . GLN A 1 282 ? -21.990 -7.567 34.884 1.00 76.12 282 GLN A N 1
ATOM 2184 C CA . GLN A 1 282 ? -22.054 -8.290 36.159 1.00 76.12 282 GLN A CA 1
ATOM 2185 C C . GLN A 1 282 ? -22.527 -7.386 37.302 1.00 76.12 282 GLN A C 1
ATOM 2187 O O . GLN A 1 282 ? -23.440 -7.775 38.030 1.00 76.12 282 GLN A O 1
ATOM 2192 N N . GLU A 1 283 ? -21.978 -6.176 37.427 1.00 71.12 283 GLU A N 1
ATOM 2193 C CA . GLU A 1 283 ? -22.398 -5.192 38.434 1.00 71.12 283 GLU A CA 1
ATOM 2194 C C . GLU A 1 283 ? -23.874 -4.808 38.260 1.00 71.12 283 GLU A C 1
ATOM 2196 O O . GLU A 1 283 ? -24.668 -4.933 39.197 1.00 71.12 283 GLU A O 1
ATOM 2201 N N . HIS A 1 284 ? -24.294 -4.436 37.046 1.00 74.62 284 HIS A N 1
ATOM 2202 C CA . HIS A 1 284 ? -25.695 -4.102 36.774 1.00 74.62 284 HIS A CA 1
ATOM 2203 C C . HIS A 1 284 ? -26.648 -5.290 36.981 1.00 74.62 284 HIS A C 1
ATOM 2205 O O . HIS A 1 284 ? -27.750 -5.100 37.503 1.00 74.62 284 HIS A O 1
ATOM 2211 N N . GLY A 1 285 ? -26.237 -6.511 36.628 1.00 69.31 285 GLY A N 1
ATOM 2212 C CA . GLY A 1 285 ? -27.015 -7.728 36.873 1.00 69.31 285 GLY A CA 1
ATOM 2213 C C . GLY A 1 285 ? -27.176 -8.043 38.365 1.00 69.31 285 GLY A C 1
ATOM 2214 O O . GLY A 1 285 ? -28.269 -8.404 38.806 1.00 69.31 285 GLY A O 1
ATOM 2215 N N . GLN A 1 286 ? -26.123 -7.845 39.165 1.00 68.75 286 GLN A N 1
ATOM 2216 C CA . GLN A 1 286 ? -26.184 -7.987 40.624 1.00 68.75 286 GLN A CA 1
ATOM 2217 C C . GLN A 1 286 ? -27.094 -6.931 41.261 1.00 68.75 286 GLN A C 1
ATOM 2219 O O . GLN A 1 286 ? -27.938 -7.281 42.086 1.00 68.75 286 GLN A O 1
ATOM 2224 N N . VAL A 1 287 ? -26.993 -5.665 40.838 1.00 68.06 287 VAL A N 1
ATOM 2225 C CA . VAL A 1 287 ? -27.873 -4.585 41.315 1.00 68.06 287 VAL A CA 1
ATOM 2226 C C . VAL A 1 287 ? -29.337 -4.866 40.967 1.00 68.06 287 VAL A C 1
ATOM 2228 O O . VAL A 1 287 ? -30.200 -4.715 41.830 1.00 68.06 287 VAL A O 1
ATOM 2231 N N . GLN A 1 288 ? -29.642 -5.335 39.751 1.00 69.62 288 GLN A N 1
ATOM 2232 C CA . GLN A 1 288 ? -31.012 -5.714 39.380 1.00 69.62 288 GLN A CA 1
ATOM 2233 C C . GLN A 1 288 ? -31.551 -6.861 40.243 1.00 69.62 288 GLN A C 1
ATOM 2235 O O . GLN A 1 288 ? -32.672 -6.763 40.744 1.00 69.62 288 GLN A O 1
ATOM 2240 N N . LYS A 1 289 ? -30.748 -7.908 40.474 1.00 71.00 289 LYS A N 1
ATOM 2241 C CA . LYS A 1 289 ? -31.122 -9.040 41.334 1.00 71.00 289 LYS A CA 1
ATOM 2242 C C . LYS A 1 289 ? -31.389 -8.592 42.776 1.00 71.00 289 LYS A C 1
ATOM 2244 O O . LYS A 1 289 ? -32.436 -8.924 43.323 1.00 71.00 289 LYS A O 1
ATOM 2249 N N . TYR A 1 290 ? -30.507 -7.769 43.346 1.00 70.31 290 TYR A N 1
ATOM 2250 C CA . TYR A 1 290 ? -30.665 -7.202 44.689 1.00 70.31 290 TYR A CA 1
ATOM 2251 C C . TYR A 1 290 ? -31.928 -6.336 44.814 1.00 70.31 290 TYR A C 1
ATOM 2253 O O . TYR A 1 290 ? -32.689 -6.480 45.768 1.00 70.31 290 TYR A O 1
ATOM 2261 N N . VAL A 1 291 ? -32.198 -5.465 43.832 1.00 70.38 291 VAL A N 1
ATOM 2262 C CA . VAL A 1 291 ? -33.419 -4.638 43.800 1.00 70.38 291 VAL A CA 1
ATOM 2263 C C . VAL A 1 291 ? -34.678 -5.505 43.698 1.00 70.38 291 VAL A C 1
ATOM 2265 O O . VAL A 1 291 ? -35.680 -5.197 44.342 1.00 70.38 291 VAL A O 1
ATOM 2268 N N . GLN A 1 292 ? -34.640 -6.597 42.931 1.00 73.31 292 GLN A N 1
ATOM 2269 C CA . GLN A 1 292 ? -35.764 -7.524 42.796 1.00 73.31 292 GLN A CA 1
ATOM 2270 C C . GLN A 1 292 ? -36.032 -8.305 44.094 1.00 73.31 292 GLN A C 1
ATOM 2272 O O . GLN A 1 292 ? -37.184 -8.376 44.523 1.00 73.31 292 GLN A O 1
ATOM 2277 N N . GLU A 1 293 ? -34.987 -8.809 44.756 1.00 70.12 293 GLU A N 1
ATOM 2278 C CA . GLU A 1 293 ? -35.073 -9.460 46.073 1.00 70.12 293 GLU A CA 1
ATOM 2279 C C . GLU A 1 293 ? -35.613 -8.484 47.137 1.00 70.12 293 GLU A C 1
ATOM 2281 O O . GLU A 1 293 ? -36.572 -8.795 47.845 1.00 70.12 293 GLU A O 1
ATOM 2286 N N . HIS A 1 294 ? -35.096 -7.250 47.194 1.00 67.94 294 HIS A N 1
ATOM 2287 C CA . HIS A 1 294 ? -35.609 -6.229 48.115 1.00 67.94 294 HIS A CA 1
ATOM 2288 C C . HIS A 1 294 ? -37.058 -5.818 47.820 1.00 67.94 294 HIS A C 1
ATOM 2290 O O . HIS A 1 294 ? -37.813 -5.531 48.752 1.00 67.94 294 HIS A O 1
ATOM 2296 N N . LYS A 1 295 ? -37.479 -5.797 46.547 1.00 74.44 295 LYS A N 1
ATOM 2297 C CA . LYS A 1 295 ? -38.870 -5.497 46.179 1.00 74.44 295 LYS A CA 1
ATOM 2298 C C . LYS A 1 295 ? -39.826 -6.574 46.692 1.00 74.44 295 LYS A C 1
ATOM 2300 O O . LYS A 1 295 ? -40.864 -6.218 47.241 1.00 74.44 295 LYS A O 1
ATOM 2305 N N . GLN A 1 296 ? -39.451 -7.850 46.589 1.00 68.81 296 GLN A N 1
ATOM 2306 C CA . GLN A 1 296 ? -40.231 -8.964 47.141 1.00 68.81 296 GLN A CA 1
ATOM 2307 C C . GLN A 1 296 ? -40.375 -8.846 48.666 1.00 68.81 296 GLN A C 1
ATOM 2309 O O . GLN A 1 296 ? -41.483 -8.952 49.184 1.00 68.81 296 GLN A O 1
ATOM 2314 N N . VAL A 1 297 ? -39.293 -8.526 49.387 1.00 66.06 297 VAL A N 1
ATOM 2315 C CA . VAL A 1 297 ? -39.344 -8.283 50.845 1.00 66.06 297 VAL A CA 1
ATOM 2316 C C . VAL A 1 297 ? -40.285 -7.119 51.198 1.00 66.06 297 VAL A C 1
ATOM 2318 O O . VAL A 1 297 ? -41.050 -7.209 52.159 1.00 66.06 297 VAL A O 1
ATOM 2321 N N . LEU A 1 298 ? -40.284 -6.038 50.409 1.00 64.06 298 LEU A N 1
ATOM 2322 C CA . LEU A 1 298 ? -41.195 -4.900 50.598 1.00 64.06 298 LEU A CA 1
ATOM 2323 C C . LEU A 1 298 ? -42.658 -5.217 50.245 1.00 64.06 298 LEU A C 1
ATOM 2325 O O . LEU A 1 298 ? -43.558 -4.609 50.821 1.00 64.06 298 LEU A O 1
ATOM 2329 N N . GLU A 1 299 ? -42.912 -6.129 49.306 1.00 68.50 299 GLU A N 1
ATOM 2330 C CA . GLU A 1 299 ? -44.259 -6.606 48.963 1.00 68.50 299 GLU A CA 1
ATOM 2331 C C . GLU A 1 299 ? -44.811 -7.511 50.077 1.00 68.50 299 GLU A C 1
ATOM 2333 O O . GLU A 1 299 ? -45.851 -7.181 50.648 1.00 68.50 299 GLU A O 1
ATOM 2338 N N . HIS A 1 300 ? -44.050 -8.515 50.525 1.00 65.31 300 HIS A N 1
ATOM 23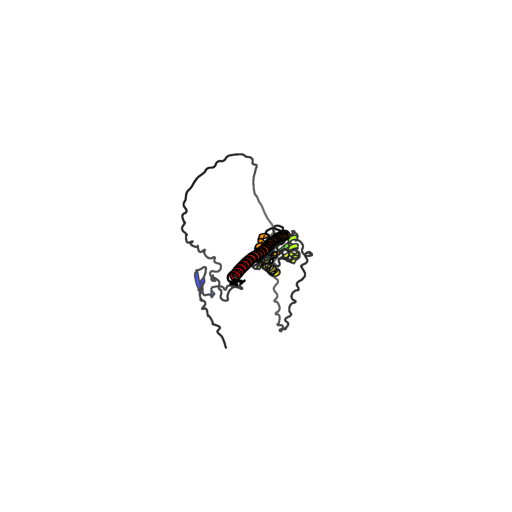39 C CA . HIS A 1 300 ? -44.391 -9.334 51.699 1.00 65.31 300 HIS A CA 1
ATOM 2340 C C . HIS A 1 300 ? -44.615 -8.497 52.976 1.00 65.31 300 HIS A C 1
ATOM 2342 O O . HIS A 1 300 ? -45.516 -8.775 53.770 1.00 65.31 300 HIS A O 1
ATOM 2348 N N . GLY A 1 301 ? -43.838 -7.425 53.172 1.00 61.41 301 GLY A N 1
ATOM 2349 C CA . GLY A 1 301 ? -44.028 -6.495 54.290 1.00 61.41 301 GLY A CA 1
ATOM 2350 C C . GLY A 1 301 ? -45.358 -5.726 54.247 1.00 61.41 301 GLY A C 1
ATOM 2351 O O . GLY A 1 301 ? -45.904 -5.389 55.301 1.00 61.41 301 GLY A O 1
ATOM 2352 N N . LYS A 1 302 ? -45.912 -5.469 53.053 1.00 69.50 302 LYS A N 1
ATOM 2353 C CA . LYS A 1 302 ? -47.239 -4.848 52.883 1.00 69.50 302 LYS A CA 1
ATOM 2354 C C . LYS A 1 302 ? -48.360 -5.846 53.144 1.00 69.50 302 LYS A C 1
ATOM 2356 O O . LYS A 1 302 ? -49.298 -5.496 53.854 1.00 69.50 302 LYS A O 1
ATOM 2361 N N . GLU A 1 303 ? -48.234 -7.072 52.639 1.00 65.06 303 GLU A N 1
ATOM 2362 C CA . GLU A 1 303 ? -49.189 -8.160 52.895 1.00 65.06 303 GLU A CA 1
ATOM 2363 C C . GLU A 1 303 ? -49.334 -8.411 54.403 1.00 65.06 303 GLU A C 1
ATOM 2365 O O . GLU A 1 303 ? -50.439 -8.389 54.942 1.00 65.06 303 GLU A O 1
ATOM 2370 N N . HIS A 1 304 ? -48.212 -8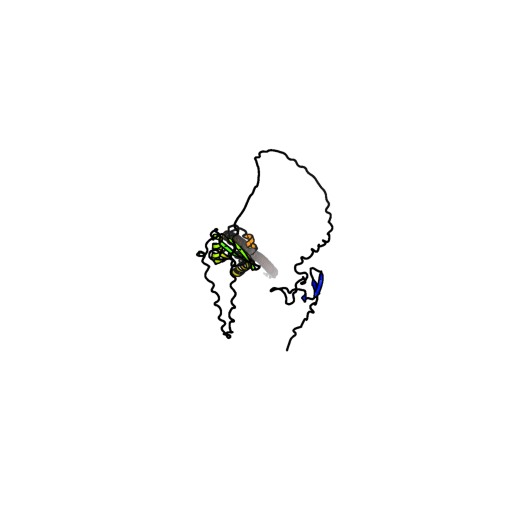.532 55.121 1.00 58.81 304 HIS A N 1
ATOM 2371 C CA . HIS A 1 304 ? -48.219 -8.715 56.574 1.00 58.81 304 HIS A CA 1
ATOM 2372 C C . HIS A 1 304 ? -48.875 -7.536 57.317 1.00 58.81 304 HIS A C 1
ATOM 2374 O O . HIS A 1 304 ? -49.564 -7.731 58.318 1.00 58.81 304 HIS A O 1
ATOM 2380 N N . LYS A 1 305 ? -48.713 -6.301 56.819 1.00 68.81 305 LYS A N 1
ATOM 2381 C CA . LYS A 1 305 ? -49.374 -5.116 57.386 1.00 68.81 305 LYS A CA 1
ATOM 2382 C C . LYS A 1 305 ? -50.887 -5.121 57.132 1.00 68.81 305 LYS A C 1
ATOM 2384 O O . LYS A 1 305 ? -51.629 -4.808 58.057 1.00 68.81 305 LYS A O 1
ATOM 2389 N N . GLN A 1 306 ? -51.338 -5.541 55.947 1.00 67.69 306 GLN A N 1
ATOM 2390 C CA . GLN A 1 306 ? -52.765 -5.698 55.633 1.00 67.69 306 GLN A CA 1
ATOM 2391 C C . GLN A 1 306 ? -53.430 -6.775 56.497 1.00 67.69 306 GLN A C 1
ATOM 2393 O O . GLN A 1 306 ? -54.517 -6.541 57.015 1.00 67.69 306 GLN A O 1
ATOM 2398 N N . VAL A 1 307 ? -52.769 -7.915 56.730 1.00 61.59 307 VAL A N 1
ATOM 2399 C CA . VAL A 1 307 ? -53.282 -8.969 57.629 1.00 61.59 307 VAL A CA 1
ATOM 2400 C C . VAL A 1 307 ? -53.460 -8.442 59.061 1.00 61.59 307 VAL A C 1
ATOM 2402 O O . VAL A 1 307 ? -54.463 -8.734 59.711 1.00 61.59 307 VAL A O 1
ATOM 2405 N N . LEU A 1 308 ? -52.531 -7.610 59.546 1.00 62.16 308 LEU A N 1
ATOM 2406 C CA . LEU A 1 308 ? -52.633 -6.958 60.859 1.00 62.16 308 LEU A CA 1
ATOM 2407 C C . LEU A 1 308 ? -53.695 -5.846 60.924 1.00 62.16 308 LEU A C 1
ATOM 2409 O O . LEU A 1 308 ? -54.149 -5.516 62.019 1.00 62.16 308 LEU A O 1
ATOM 2413 N N . GLU A 1 309 ? -54.063 -5.240 59.795 1.00 70.25 309 GLU A N 1
ATOM 2414 C CA . GLU A 1 309 ? -55.141 -4.246 59.703 1.00 70.25 309 GLU A CA 1
ATOM 2415 C C . GLU A 1 309 ? -56.510 -4.949 59.669 1.00 70.25 309 GLU A C 1
ATOM 2417 O O . GLU A 1 309 ? -57.317 -4.709 60.567 1.00 70.25 309 GLU A O 1
ATOM 2422 N N . HIS A 1 310 ? -56.702 -5.946 58.796 1.00 68.06 310 HIS A N 1
ATOM 2423 C CA . HIS A 1 310 ? -57.885 -6.824 58.794 1.00 68.06 310 HIS A CA 1
ATOM 2424 C C . HIS A 1 310 ? -58.137 -7.489 60.159 1.00 68.06 310 HIS A C 1
ATOM 2426 O O . HIS A 1 310 ? -59.274 -7.577 60.619 1.00 68.06 310 HIS A O 1
ATOM 2432 N N . GLY A 1 311 ? -57.079 -7.938 60.845 1.00 63.31 311 GLY A N 1
ATOM 2433 C CA . GLY A 1 311 ? -57.190 -8.530 62.182 1.00 63.31 311 GLY A CA 1
ATOM 2434 C C . GLY A 1 311 ? -57.665 -7.552 63.267 1.00 63.31 311 GLY A C 1
ATOM 2435 O O . GLY A 1 311 ? -58.206 -7.986 64.284 1.00 63.31 311 GLY A O 1
ATOM 2436 N N . LYS A 1 312 ? -57.496 -6.236 63.068 1.00 76.12 312 LYS A N 1
ATOM 2437 C CA . LYS A 1 312 ? -58.048 -5.199 63.958 1.00 76.12 312 LYS A CA 1
ATOM 2438 C C . LYS A 1 312 ? -59.498 -4.889 63.618 1.00 76.12 312 LYS A C 1
ATOM 2440 O O . LYS A 1 312 ? -60.304 -4.797 64.537 1.00 76.12 312 LYS A O 1
ATOM 2445 N N . GLU A 1 313 ? -59.823 -4.782 62.332 1.00 76.00 313 GLU A N 1
ATOM 2446 C CA . GLU A 1 313 ? -61.190 -4.553 61.847 1.00 76.00 313 GLU A CA 1
ATOM 2447 C C . GLU A 1 313 ? -62.127 -5.678 62.313 1.00 76.00 313 GLU A C 1
ATOM 2449 O O . GLU A 1 313 ? -63.121 -5.411 62.982 1.00 76.00 313 GLU A O 1
ATOM 2454 N N . HIS A 1 314 ? -61.738 -6.943 62.118 1.00 74.12 314 HIS A N 1
ATOM 2455 C CA . HIS A 1 314 ? -62.495 -8.105 62.602 1.00 74.12 314 HIS A CA 1
ATOM 2456 C C . HIS A 1 314 ? -62.636 -8.130 64.138 1.00 74.12 314 HIS A C 1
ATOM 2458 O O . HIS A 1 314 ? -63.618 -8.643 64.676 1.00 74.12 314 HIS A O 1
ATOM 2464 N N . LYS A 1 315 ? -61.660 -7.595 64.885 1.00 77.44 315 LYS A N 1
ATOM 2465 C CA . LYS A 1 315 ? -61.766 -7.492 66.350 1.00 77.44 315 LYS A CA 1
ATOM 2466 C C . LYS A 1 315 ? -62.769 -6.410 66.766 1.00 77.44 315 LYS A C 1
ATOM 2468 O O . LYS A 1 315 ? -63.533 -6.646 67.695 1.00 77.44 315 LYS A O 1
ATOM 2473 N N . GLN A 1 316 ? -62.783 -5.271 66.073 1.00 80.69 316 GLN A N 1
ATOM 2474 C CA . GLN A 1 316 ? -63.765 -4.205 66.290 1.00 80.69 316 GLN A CA 1
ATOM 2475 C C . GLN A 1 316 ? -65.182 -4.659 65.923 1.00 80.69 316 GLN A C 1
ATOM 2477 O O . GLN A 1 316 ? -66.117 -4.367 66.657 1.00 80.69 316 GLN A O 1
ATOM 2482 N N . GLU A 1 317 ? -65.341 -5.424 64.841 1.00 81.06 317 GLU A N 1
ATOM 2483 C CA . GLU A 1 317 ? -66.634 -5.984 64.431 1.00 81.06 317 GLU A CA 1
ATOM 2484 C C . GLU A 1 317 ? -67.194 -6.972 65.472 1.00 81.06 317 GLU A C 1
ATOM 2486 O O . GLU A 1 317 ? -68.367 -6.886 65.828 1.00 81.06 317 GLU A O 1
ATOM 2491 N N . LEU A 1 318 ? -66.349 -7.842 66.044 1.00 77.31 318 LEU A N 1
ATOM 2492 C CA . LEU A 1 318 ? -66.732 -8.732 67.153 1.00 77.31 318 LEU A CA 1
ATOM 2493 C C . LEU A 1 318 ? -67.075 -7.982 68.452 1.00 77.31 318 LEU A C 1
ATOM 2495 O O . LEU A 1 318 ? -67.938 -8.428 69.208 1.00 77.31 318 LEU A O 1
ATOM 2499 N N . GLU A 1 319 ? -66.390 -6.872 68.745 1.00 84.19 319 GLU A N 1
ATOM 2500 C CA . GLU A 1 319 ? -66.721 -6.014 69.891 1.00 84.19 319 GLU A CA 1
ATOM 2501 C C . GLU A 1 319 ? -68.084 -5.333 69.673 1.00 84.19 319 GLU A C 1
ATOM 2503 O O . GLU A 1 319 ? -68.936 -5.404 70.556 1.00 84.19 319 GLU A O 1
ATOM 2508 N N . LEU A 1 320 ? -68.351 -4.816 68.467 1.00 85.81 320 LEU A N 1
ATOM 2509 C CA . LEU A 1 320 ? -69.633 -4.203 68.104 1.00 85.81 320 LEU A CA 1
ATOM 2510 C C . LEU A 1 320 ? -70.804 -5.205 68.137 1.00 85.81 320 LEU A C 1
ATOM 2512 O O . LEU A 1 320 ? -71.888 -4.874 68.611 1.00 85.81 320 LEU A O 1
ATOM 2516 N N . GLN A 1 321 ? -70.594 -6.439 67.662 1.00 82.62 321 GLN A N 1
ATOM 2517 C CA . GLN A 1 321 ? -71.598 -7.510 67.739 1.00 82.62 321 GLN A CA 1
ATOM 2518 C C . GLN A 1 321 ? -71.943 -7.846 69.195 1.00 82.62 321 GLN A C 1
ATOM 2520 O O . GLN A 1 321 ? -73.119 -7.923 69.536 1.00 82.62 321 GLN A O 1
ATOM 2525 N N . ARG A 1 322 ? -70.942 -7.948 70.080 1.00 82.88 322 ARG A N 1
ATOM 2526 C CA . ARG A 1 322 ? -71.169 -8.159 71.520 1.00 82.88 322 ARG A CA 1
ATOM 2527 C C . ARG A 1 322 ? -71.913 -7.014 72.197 1.00 82.88 322 ARG A C 1
ATOM 2529 O O . ARG A 1 322 ? -72.696 -7.266 73.108 1.00 82.88 322 ARG A O 1
ATOM 2536 N N . GLU A 1 323 ? -71.657 -5.771 71.799 1.00 83.81 323 GLU A N 1
ATOM 2537 C CA . GLU A 1 323 ? -72.396 -4.612 72.311 1.00 83.81 323 GLU A CA 1
ATOM 2538 C C . GLU A 1 323 ? -73.869 -4.660 71.874 1.00 83.81 323 GLU A C 1
ATOM 2540 O O . GLU A 1 323 ? -74.755 -4.450 72.702 1.00 83.81 323 GLU A O 1
ATOM 2545 N N . GLN A 1 324 ? -74.142 -5.042 70.620 1.00 82.31 324 GLN A N 1
ATOM 2546 C CA . GLN A 1 324 ? -75.505 -5.231 70.102 1.00 82.31 324 GLN A CA 1
ATOM 2547 C C . GLN A 1 324 ? -76.238 -6.417 70.749 1.00 82.31 324 GLN A C 1
ATOM 2549 O O . GLN A 1 324 ? -77.428 -6.308 71.039 1.00 82.31 324 GLN A O 1
ATOM 2554 N N . GLU A 1 325 ? -75.551 -7.534 71.008 1.00 79.31 325 GLU A N 1
ATOM 2555 C CA . GLU A 1 325 ? -76.101 -8.671 71.763 1.00 79.31 325 GLU A CA 1
ATOM 2556 C C . GLU A 1 325 ? -76.475 -8.247 73.192 1.00 79.31 325 GLU A C 1
ATOM 2558 O O . GLU A 1 325 ? -77.596 -8.493 73.632 1.00 79.31 325 GLU A O 1
ATOM 2563 N N . GLN A 1 326 ? -75.591 -7.521 73.887 1.00 76.50 326 GLN A N 1
ATOM 2564 C CA . GLN A 1 326 ? -75.880 -6.982 75.222 1.00 76.50 326 GLN A CA 1
ATOM 2565 C C . GLN A 1 326 ? -77.032 -5.968 75.217 1.00 76.50 326 GLN A C 1
ATOM 2567 O O . GLN A 1 326 ? -77.778 -5.894 76.190 1.00 76.50 326 GLN A O 1
ATOM 2572 N N . GLU A 1 327 ? -77.207 -5.180 74.154 1.00 77.38 327 GLU A N 1
ATOM 2573 C CA . GLU A 1 327 ? -78.375 -4.304 74.006 1.00 77.38 327 GLU A CA 1
ATOM 2574 C C . GLU A 1 327 ? -79.673 -5.092 73.829 1.00 77.38 327 GLU A C 1
ATOM 2576 O O . GLU A 1 327 ? -80.647 -4.818 74.531 1.00 77.38 327 GLU A O 1
ATOM 2581 N N . GLN A 1 328 ? -79.669 -6.131 72.993 1.00 73.50 328 GLN A N 1
ATOM 2582 C CA . GLN A 1 328 ? -80.826 -7.012 72.814 1.00 73.50 328 GLN A CA 1
ATOM 2583 C C . GLN A 1 328 ? -81.178 -7.798 74.087 1.00 73.50 328 GLN A C 1
ATOM 2585 O O . GLN A 1 328 ? -82.355 -8.052 74.336 1.00 73.50 328 GLN A O 1
ATOM 2590 N N . GLU A 1 329 ? -80.196 -8.159 74.919 1.00 69.25 329 GLU A N 1
ATOM 2591 C CA . GLU A 1 329 ? -80.442 -8.749 76.243 1.00 69.25 329 GLU A CA 1
ATOM 2592 C C . GLU A 1 329 ? -81.022 -7.736 77.246 1.00 69.25 329 GLU A C 1
ATOM 2594 O O . GLU A 1 329 ? -81.868 -8.109 78.060 1.00 69.25 329 GLU A O 1
ATOM 2599 N N . ARG A 1 330 ? -80.624 -6.453 77.185 1.00 65.62 330 ARG A N 1
ATOM 2600 C CA . ARG A 1 330 ? -81.170 -5.389 78.055 1.00 65.62 330 ARG A CA 1
ATOM 2601 C C . ARG A 1 330 ? -82.624 -5.031 77.743 1.00 65.62 330 ARG A C 1
ATOM 2603 O O . ARG A 1 330 ? -83.355 -4.693 78.671 1.00 65.62 330 ARG A O 1
ATOM 2610 N N . ASP A 1 331 ? -83.038 -5.124 76.481 1.00 63.38 331 ASP A N 1
ATOM 2611 C CA . ASP A 1 331 ? -84.406 -4.808 76.042 1.00 63.38 331 ASP A CA 1
ATOM 2612 C C . ASP A 1 331 ? -85.398 -5.986 76.182 1.00 63.38 331 ASP A C 1
ATOM 2614 O O . ASP A 1 331 ? -86.581 -5.843 75.858 1.00 63.38 331 ASP A O 1
ATOM 2618 N N . GLN A 1 332 ? -84.977 -7.151 76.701 1.00 59.66 332 GLN A N 1
ATOM 2619 C CA . GLN A 1 332 ? -85.916 -8.239 77.002 1.00 59.66 332 GLN A CA 1
ATOM 2620 C C . GLN A 1 332 ? -86.803 -7.891 78.215 1.00 59.66 332 GLN A C 1
ATOM 2622 O O . GLN A 1 332 ? -86.290 -7.663 79.315 1.00 59.66 332 GLN A O 1
ATOM 2627 N N . PRO A 1 333 ? -88.145 -7.889 78.072 1.00 57.84 333 PRO A N 1
ATOM 2628 C CA . PRO A 1 333 ? -89.038 -7.556 79.174 1.00 57.84 333 PRO A CA 1
ATOM 2629 C C . PRO A 1 333 ? -88.993 -8.645 80.251 1.00 57.84 333 PRO A C 1
ATOM 2631 O O . PRO A 1 333 ? -89.323 -9.805 79.996 1.00 57.84 333 PRO A O 1
ATOM 2634 N N . GLN A 1 334 ? -88.626 -8.265 81.477 1.00 59.31 334 GLN A N 1
ATOM 2635 C CA . GLN A 1 334 ? -88.647 -9.183 82.615 1.00 59.31 334 GLN A CA 1
ATOM 2636 C C . GLN A 1 334 ? -90.080 -9.644 82.901 1.00 59.31 334 GLN A C 1
ATOM 2638 O O . GLN A 1 334 ? -90.946 -8.850 83.271 1.00 59.31 334 GLN A O 1
ATOM 2643 N N . HIS A 1 335 ? -90.320 -10.945 82.736 1.00 51.03 335 HIS A N 1
ATOM 2644 C CA . HIS A 1 335 ? -91.594 -11.565 83.075 1.00 51.03 335 HIS A CA 1
ATOM 2645 C C . HIS A 1 335 ? -91.807 -11.487 84.598 1.00 51.03 335 HIS A C 1
ATOM 2647 O O . HIS A 1 335 ? -90.934 -11.949 85.340 1.00 51.03 335 HIS A O 1
ATOM 2653 N N . PRO A 1 336 ? -92.938 -10.949 85.095 1.00 52.97 336 PRO A N 1
ATOM 2654 C CA . PRO A 1 336 ? -93.231 -10.966 86.522 1.00 52.97 336 PRO A CA 1
ATOM 2655 C C . PRO A 1 336 ? -93.294 -12.407 87.036 1.00 52.97 336 PRO A C 1
ATOM 2657 O O . PRO A 1 336 ? -93.873 -13.278 86.377 1.00 52.97 336 PRO A O 1
ATOM 2660 N N . GLN A 1 337 ? -92.690 -12.648 88.199 1.00 52.06 337 GLN A N 1
ATOM 2661 C CA . GLN A 1 337 ? -92.865 -13.877 88.968 1.00 52.06 337 GLN A CA 1
ATOM 2662 C C . GLN A 1 337 ? -94.013 -13.666 89.956 1.00 52.06 337 GLN A C 1
ATOM 2664 O O . GLN A 1 337 ? -93.880 -12.849 90.865 1.00 52.06 337 GLN A O 1
ATOM 2669 N N . ASP A 1 338 ? -95.100 -14.420 89.801 1.00 50.38 338 ASP A N 1
ATOM 2670 C CA . ASP A 1 338 ? -96.175 -14.490 90.793 1.00 50.38 338 ASP A CA 1
ATOM 2671 C C . ASP A 1 338 ? -96.092 -15.810 91.582 1.00 50.38 338 ASP A C 1
ATOM 2673 O O . ASP A 1 338 ? -96.359 -16.880 91.037 1.00 50.38 338 ASP A O 1
ATOM 2677 N N . LEU A 1 339 ? -95.722 -15.648 92.862 1.00 46.25 339 LEU A N 1
ATOM 2678 C CA . LEU A 1 339 ? -96.122 -16.393 94.076 1.00 46.25 339 LEU A CA 1
ATOM 2679 C C . LEU A 1 339 ? -96.036 -17.936 94.101 1.00 46.25 339 LEU A C 1
ATOM 2681 O O . LEU A 1 339 ? -96.998 -18.610 93.673 1.00 46.25 339 LEU A O 1
#

pLDDT: mean 70.61, std 23.03, range [29.05, 98.0]

Sequence (339 aa):
MNRDDAEWQEEQPNQKRCSVCGAMKPLGDFLRRTGRRSGRHGRRGTCRSCRGTAAPSIQSASAARPPMEAGRTSVMASAPEPGLQAGAAIGGPSLPAEAPSAPAAAAKKRPRKRRRSGGAPKRQGAAPSEALAQTPKREKQQPPDVSYLKPTSLGFIRMRGKTDNGRRWYQEVEPELAYILVREGAAVVVNRHTIRRLYSNKEFRQLILTRDNYTCRFCGNYGDTIDHELPRAKGGHTTPANCYCACYECNQRKANRDVDEFIHALTEEMLVLQKQELEHVQEHGQVQKYVQEHKQVLEHGKEHKQVLEHGKEHKQELELQREQEQEQERDQPQHPQDL